Protein 8Z9B (pdb70)

Solvent-accessible surface area: 11828 Å² total; per-residue (Å²): 161,81,3,72,49,29,90,0,19,22,13,6,49,5,17,21,7,54,50,15,47,24,76,103,1,19,84,13,8,62,71,27,40,33,54,94,47,8,181,73,10,46,75,36,22,108,82,21,46,121,137,41,21,12,27,47,68,33,68,13,82,78,69,81,108,41,91,108,52,24,1,23,0,37,2,26,26,41,19,82,132,38,126,73,84,76,79,79,77,1,43,0,17,65,110,93,43,30,18,7,8,123,76,4,19,81,75,43,41,131,55,76,39,186,154,74,6,74,43,24,88,0,17,21,11,10,45,5,17,16,10,35,62,14,40,26,76,102,0,20,81,18,8,45,55,28,38,35,63,108,48,9,178,65,10,26,127,65,16,78,72,17,39,146,92,25,6,15,25,44,66,38,70,11,78,73,44,83,94,45,100,102,49,6,0,24,0,28,13,18,34,37,19,75,120,44,130,71,80,89,78,113,72,4,44,0,21,56,104,90,42,33,26,8,8,132,73,8,17,96,89,52,41,151,64,61,51,78

Structure (mmCIF, N/CA/C/O backbone):
data_8Z9B
#
_entry.id   8Z9B
#
_cell.length_a   100.670
_cell.length_b   100.670
_cell.length_c   98.530
_cell.angle_alpha   90.000
_cell.angle_beta   90.000
_cell.angle_gamma   90.000
#
_symmetry.space_group_name_H-M   'P 41 21 2'
#
loop_
_atom_site.group_PDB
_atom_site.id
_atom_site.type_symbol
_atom_site.label_atom_id
_atom_site.label_alt_id
_atom_site.label_comp_id
_atom_site.label_asym_id
_atom_site.label_entity_id
_atom_site.label_seq_id
_atom_site.pdbx_PDB_ins_code
_atom_site.Cartn_x
_atom_site.Cartn_y
_atom_site.Cartn_z
_atom_site.occupancy
_atom_site.B_iso_or_equiv
_atom_site.auth_seq_id
_atom_site.auth_comp_id
_atom_site.auth_asym_id
_atom_site.auth_atom_id
_atom_site.pdbx_PDB_model_num
ATOM 1 N N . ASP A 1 22 ? -26.651 42.051 -0.517 1.000 148.870 1 ASP B N 1
ATOM 2 C CA . ASP A 1 22 ? -25.399 41.350 -0.252 1.000 152.310 1 ASP B CA 1
ATOM 3 C C . ASP A 1 22 ? -24.669 41.014 -1.549 1.000 150.523 1 ASP B C 1
ATOM 4 O O . ASP A 1 22 ? -25.273 40.577 -2.530 1.000 149.915 1 ASP B O 1
ATOM 9 N N . VAL A 1 23 ? -23.355 41.208 -1.527 1.000 147.052 2 VAL B N 1
ATOM 10 C CA . VAL A 1 23 ? -22.506 41.126 -2.715 1.000 142.241 2 VAL B CA 1
ATOM 11 C C . VAL A 1 23 ? -21.262 40.342 -2.310 1.000 141.354 2 VAL B C 1
ATOM 12 O O . VAL A 1 23 ? -20.817 40.466 -1.160 1.000 152.047 2 VAL B O 1
ATOM 16 N N . PRO A 1 24 ? -20.685 39.502 -3.172 1.000 131.916 3 PRO B N 1
ATOM 17 C CA . PRO A 1 24 ? -19.458 38.805 -2.787 1.000 119.635 3 PRO B CA 1
ATOM 18 C C . PRO A 1 24 ? -18.274 39.749 -2.854 1.000 113.737 3 PRO B C 1
ATOM 19 O O . PRO A 1 24 ? -18.275 40.722 -3.613 1.000 110.755 3 PRO B O 1
ATOM 23 N N . THR A 1 25 ? -17.265 39.460 -2.031 1.000 113.832 4 THR B N 1
ATOM 24 C CA . THR A 1 25 ? -16.028 40.217 -2.101 1.000 116.119 4 THR B CA 1
ATOM 25 C C . THR A 1 25 ? -15.147 39.672 -3.216 1.000 113.298 4 THR B C 1
ATOM 26 O O . THR A 1 25 ? -15.256 38.511 -3.621 1.000 110.642 4 THR B O 1
ATOM 30 N N . ALA A 1 26 ? -14.277 40.549 -3.724 1.000 118.140 5 ALA B N 1
ATOM 31 C CA . ALA A 1 26 ? -13.283 40.154 -4.719 1.000 109.747 5 ALA B CA 1
ATOM 32 C C . ALA A 1 26 ? -12.588 38.856 -4.339 1.000 106.181 5 ALA B C 1
ATOM 33 O O . ALA A 1 26 ? -12.421 37.964 -5.176 1.000 108.218 5 ALA B O 1
ATOM 35 N N . ALA A 1 27 ? -12.160 38.738 -3.078 1.000 108.666 6 ALA B N 1
ATOM 36 C CA . ALA A 1 27 ? -11.425 37.547 -2.666 1.000 108.808 6 ALA B CA 1
ATOM 37 C C . ALA A 1 27 ? -12.282 36.303 -2.818 1.000 113.743 6 ALA B C 1
ATOM 38 O O . ALA A 1 27 ? -11.801 35.263 -3.287 1.000 122.117 6 ALA B O 1
ATOM 40 N N . GLN A 1 28 ? -13.558 36.396 -2.436 1.000 111.492 7 GLN B N 1
ATOM 41 C CA . GLN A 1 28 ? -14.459 35.259 -2.564 1.000 106.723 7 GLN B CA 1
ATOM 42 C C . GLN A 1 28 ? -14.525 34.766 -4.004 1.000 99.901 7 GLN B C 1
ATOM 43 O O . GLN A 1 28 ? -14.479 33.555 -4.257 1.000 98.299 7 GLN B O 1
ATOM 49 N N . LEU A 1 29 ? -14.617 35.691 -4.963 1.000 95.296 8 LEU B N 1
ATOM 50 C CA . LEU A 1 29 ? -14.798 35.295 -6.354 1.000 94.569 8 LEU B CA 1
ATOM 51 C C . LEU A 1 29 ? -13.527 34.694 -6.930 1.000 101.481 8 LEU B C 1
ATOM 52 O O . LEU A 1 29 ? -13.591 33.701 -7.660 1.000 109.729 8 LEU B O 1
ATOM 57 N N . THR A 1 30 ? -12.361 35.283 -6.627 1.000 99.036 9 THR B N 1
ATOM 58 C CA . THR A 1 30 ? -11.130 34.753 -7.203 1.000 98.754 9 THR B CA 1
ATOM 59 C C . THR A 1 30 ? -10.773 33.423 -6.557 1.000 83.839 9 THR B C 1
ATOM 60 O O . THR A 1 30 ? -10.225 32.531 -7.212 1.000 82.402 9 THR B O 1
ATOM 64 N N . SER A 1 31 ? -11.056 33.277 -5.262 1.000 82.228 10 SER B N 1
ATOM 65 C CA . SER A 1 31 ? -10.919 31.973 -4.620 1.000 85.452 10 SER B CA 1
ATOM 66 C C . SER A 1 31 ? -11.777 30.925 -5.320 1.000 89.782 10 SER B C 1
ATOM 67 O O . SER A 1 31 ? -11.393 29.751 -5.416 1.000 93.248 10 SER B O 1
ATOM 70 N N . LEU A 1 32 ? -12.951 31.334 -5.802 1.000 88.805 11 LEU B N 1
ATOM 71 C CA . LEU A 1 32 ? -13.834 30.420 -6.518 1.000 86.508 11 LEU B CA 1
ATOM 72 C C . LEU A 1 32 ? -13.271 30.086 -7.887 1.000 91.500 11 LEU B C 1
ATOM 73 O O . LEU A 1 32 ? -13.244 28.914 -8.297 1.000 94.090 11 LEU B O 1
ATOM 78 N N . LEU A 1 33 ? -12.812 31.116 -8.610 1.000 87.613 12 LEU B N 1
ATOM 79 C CA . LEU A 1 33 ? -12.301 30.894 -9.955 1.000 87.734 12 LEU B CA 1
ATOM 80 C C . LEU A 1 33 ? -11.036 30.051 -9.908 1.000 93.345 12 LEU B C 1
ATOM 81 O O . LEU A 1 33 ? -10.804 29.211 -10.787 1.000 98.607 12 LEU B O 1
ATOM 86 N N . ASN A 1 34 ? -10.221 30.249 -8.869 1.000 89.879 13 ASN B N 1
ATOM 87 C CA . ASN A 1 34 ? -9.078 29.385 -8.608 1.000 81.410 13 ASN B CA 1
ATOM 88 C C . ASN A 1 34 ? -9.491 27.926 -8.551 1.000 93.409 13 ASN B C 1
ATOM 89 O O . ASN A 1 34 ? -9.026 27.110 -9.352 1.000 94.451 13 ASN B O 1
ATOM 94 N N . SER A 1 35 ? -10.355 27.586 -7.576 1.000 93.648 14 SER B N 1
ATOM 95 C CA . SER A 1 35 ? -10.828 26.216 -7.425 1.000 94.951 14 SER B CA 1
ATOM 96 C C . SER A 1 35 ? -11.354 25.666 -8.739 1.000 97.749 14 SER B C 1
AT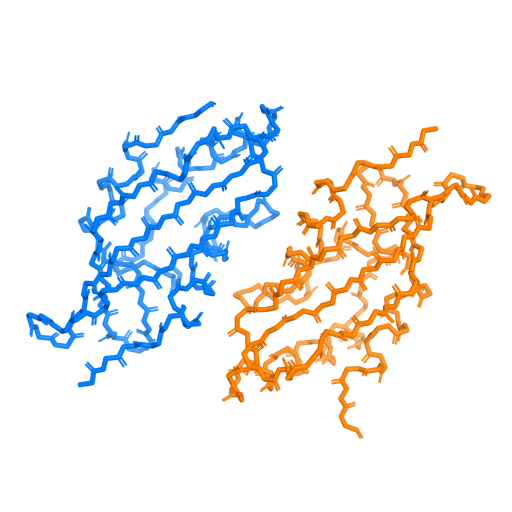OM 97 O O . SER A 1 35 ? -11.091 24.509 -9.088 1.000 103.376 14 SER B O 1
ATOM 100 N N . LEU A 1 36 ? -12.111 26.471 -9.482 1.000 92.848 15 LEU B N 1
ATOM 101 C CA . LEU A 1 36 ? -12.597 25.984 -10.768 1.000 87.692 15 LEU B CA 1
ATOM 102 C C . LEU A 1 36 ? -11.429 25.658 -11.681 1.000 88.861 15 LEU B C 1
ATOM 103 O O . LEU A 1 36 ? -11.419 24.623 -12.359 1.000 100.336 15 LEU B O 1
ATOM 108 N N . ALA A 1 37 ? -10.417 26.501 -11.660 1.000 88.495 16 ALA B N 1
ATOM 109 C CA . ALA A 1 37 ? -9.252 26.415 -12.517 1.000 81.441 16 ALA B CA 1
ATOM 110 C C . ALA A 1 37 ? -8.246 25.349 -12.062 1.000 84.813 16 ALA B C 1
ATOM 111 O O . ALA A 1 37 ? -7.134 25.301 -12.599 1.000 78.859 16 ALA B O 1
ATOM 113 N N . ASP A 1 38 ? -8.579 24.520 -11.081 1.000 84.802 17 ASP B N 1
ATOM 114 C CA . ASP A 1 38 ? -7.581 23.628 -10.510 1.000 89.187 17 ASP B CA 1
ATOM 115 C C . ASP A 1 38 ? -7.465 22.369 -11.367 1.000 102.454 17 ASP B C 1
ATOM 116 O O . ASP A 1 38 ? -8.423 21.587 -11.437 1.000 104.023 17 ASP B O 1
ATOM 121 N N . PRO A 1 39 ? -6.323 22.131 -12.017 1.000 99.925 18 PRO B N 1
ATOM 122 C CA . PRO A 1 39 ? -6.193 20.930 -12.858 1.000 97.151 18 PRO B CA 1
ATOM 123 C C . PRO A 1 39 ? -6.071 19.650 -12.057 1.000 98.149 18 PRO B C 1
ATOM 124 O O . PRO A 1 39 ? -6.423 18.586 -12.566 1.000 96.501 18 PRO B O 1
ATOM 128 N N . ASN A 1 40 ? -5.565 19.736 -10.820 1.000 100.133 19 ASN B N 1
ATOM 129 C CA . ASN A 1 40 ? -5.404 18.543 -9.986 1.000 95.954 19 ASN B CA 1
ATOM 130 C C . ASN A 1 40 ? -6.740 17.880 -9.690 1.000 95.177 19 ASN B C 1
ATOM 131 O O . ASN A 1 40 ? -6.783 16.695 -9.340 1.000 104.713 19 ASN B O 1
ATOM 136 N N . VAL A 1 41 ? -7.836 18.621 -9.817 1.000 96.530 20 VAL B N 1
ATOM 137 C CA . VAL A 1 41 ? -9.150 18.148 -9.420 1.000 91.903 20 VAL B CA 1
ATOM 138 C C . VAL A 1 41 ? -10.000 18.043 -10.671 1.000 96.206 20 VAL B C 1
ATOM 139 O O . VAL A 1 41 ? -9.985 18.939 -11.523 1.000 99.391 20 VAL B O 1
ATOM 143 N N . SER A 1 42 ? -10.702 16.926 -10.799 1.000 101.354 21 SER B N 1
ATOM 144 C CA . SER A 1 42 ? -11.596 16.713 -11.919 1.000 104.210 21 SER B CA 1
ATOM 145 C C . SER A 1 42 ? -12.871 17.510 -11.705 1.000 96.733 21 SER B C 1
ATOM 146 O O . SER A 1 42 ? -13.351 17.667 -10.575 1.000 105.176 21 SER B O 1
ATOM 149 N N . PHE A 1 43 ? -13.431 18.011 -12.803 1.000 89.766 22 PHE B N 1
ATOM 150 C CA . PHE A 1 43 ? -14.645 18.812 -12.676 1.000 96.633 22 PHE B CA 1
ATOM 151 C C . PHE A 1 43 ? -15.805 18.025 -12.082 1.000 108.653 22 PHE B C 1
ATOM 152 O O . PHE A 1 43 ? -16.760 18.636 -11.585 1.000 115.730 22 PHE B O 1
ATOM 160 N N . ALA A 1 44 ? -15.750 16.689 -12.116 1.000 106.384 23 ALA B N 1
ATOM 161 C CA . ALA A 1 44 ? -16.762 15.910 -11.413 1.000 105.965 23 ALA B CA 1
ATOM 162 C C . ALA A 1 44 ? -16.782 16.268 -9.933 1.000 116.214 23 ALA B C 1
ATOM 163 O O . ALA A 1 44 ? -17.801 16.091 -9.255 1.000 114.816 23 ALA B O 1
ATOM 165 N N . ASN A 1 45 ? -15.675 16.799 -9.423 1.000 117.893 24 ASN B N 1
ATOM 166 C CA . ASN A 1 45 ? -15.577 17.225 -8.038 1.000 121.338 24 ASN B CA 1
ATOM 167 C C . ASN A 1 45 ? -15.609 18.741 -7.881 1.000 117.890 24 ASN B C 1
ATOM 168 O O . ASN A 1 45 ? -15.323 19.251 -6.791 1.000 123.207 24 ASN B O 1
ATOM 173 N N . LYS A 1 46 ? -15.942 19.471 -8.942 1.000 105.631 25 LYS B N 1
ATOM 174 C CA . LYS A 1 46 ? -16.169 20.900 -8.855 1.000 100.062 25 LYS B CA 1
ATOM 175 C C . LYS A 1 46 ? -17.649 21.231 -8.927 1.000 106.402 25 LYS B C 1
ATOM 176 O O . LYS A 1 46 ? -18.010 22.395 -9.131 1.000 105.434 25 LYS B O 1
ATOM 182 N N . GLY A 1 47 ? -18.514 20.234 -8.778 1.000 108.189 26 GLY B N 1
ATOM 183 C CA . GLY A 1 47 ? -19.934 20.487 -8.920 1.000 91.029 26 GLY B CA 1
ATOM 184 C C . GLY A 1 47 ? -20.434 21.580 -7.996 1.000 96.493 26 GLY B C 1
ATOM 185 O O . GLY A 1 47 ? -21.166 22.478 -8.418 1.000 105.086 26 GLY B O 1
ATOM 186 N N . SER A 1 48 ? -20.040 21.523 -6.727 1.000 98.375 27 SER B N 1
ATOM 187 C CA . SER A 1 48 ? -20.347 22.550 -5.736 1.000 104.149 27 SER B CA 1
ATOM 188 C C . SER A 1 48 ? -20.040 23.993 -6.155 1.000 107.673 27 SER B C 1
ATOM 189 O O . SER A 1 48 ? -20.509 24.936 -5.504 1.000 108.842 27 SER B O 1
ATOM 192 N N . LEU A 1 49 ? -19.260 24.196 -7.221 1.000 105.642 28 LEU B N 1
ATOM 193 C CA . LEU A 1 49 ? -18.839 25.541 -7.607 1.000 105.065 28 LEU B CA 1
ATOM 194 C C . LEU A 1 49 ? -19.688 26.165 -8.710 1.000 109.721 28 LEU B C 1
ATOM 195 O O . LEU A 1 49 ? -19.492 27.344 -9.030 1.000 110.076 28 LEU B O 1
ATOM 200 N N . VAL A 1 50 ? -20.595 25.415 -9.322 1.000 111.995 29 VAL B N 1
ATOM 201 C CA . VAL A 1 50 ? -21.353 25.898 -10.469 1.000 109.642 29 VAL B CA 1
ATOM 202 C C . VAL A 1 50 ? -22.838 25.741 -10.176 1.000 112.513 29 VAL B C 1
ATOM 203 O O . VAL A 1 50 ? -23.252 24.796 -9.495 1.000 105.994 29 VAL B O 1
ATOM 207 N N . GLU A 1 51 ? -23.635 26.683 -10.676 1.000 116.782 30 GLU B N 1
ATOM 208 C CA . GLU A 1 51 ? -25.069 26.666 -10.426 1.000 109.466 30 GLU B CA 1
ATOM 209 C C . GLU A 1 51 ? -25.710 25.461 -11.105 1.000 110.318 30 GLU B C 1
ATOM 210 O O . GLU A 1 51 ? -25.635 25.302 -12.333 1.000 109.895 30 GLU B O 1
ATOM 216 N N . GLY A 1 52 ? -26.357 24.622 -10.300 1.000 104.949 31 GLY B N 1
ATOM 217 C CA . GLY A 1 52 ? -26.932 23.399 -10.810 1.000 109.287 31 GLY B CA 1
ATOM 218 C C . GLY A 1 52 ? -25.952 22.262 -11.001 1.000 120.267 31 GLY B C 1
ATOM 219 O O . GLY A 1 52 ? -26.330 21.241 -11.593 1.000 124.131 31 GLY B O 1
ATOM 220 N N . GLY A 1 53 ? -24.703 22.402 -10.514 1.000 115.609 32 GLY B N 1
ATOM 221 C CA . GLY A 1 53 ? -23.667 21.391 -10.681 1.000 100.117 32 GLY B CA 1
ATOM 222 C C . GLY A 1 53 ? -23.259 21.222 -12.143 1.000 110.068 32 GLY B C 1
ATOM 223 O O . GLY A 1 53 ? -23.536 22.063 -13.008 1.000 110.782 32 GLY B O 1
ATOM 224 N N . ILE A 1 54 ? -22.583 20.103 -12.410 1.000 114.474 33 ILE B N 1
ATOM 225 C CA . ILE A 1 54 ? -21.966 19.838 -13.710 1.000 113.019 33 ILE B CA 1
ATOM 226 C C . ILE A 1 54 ? -22.286 18.406 -14.110 1.000 120.909 33 ILE B C 1
ATOM 227 O O . ILE A 1 54 ? -21.856 17.457 -13.440 1.000 130.658 33 ILE B O 1
ATOM 232 N N . GLY A 1 55 ? -23.037 18.238 -15.185 1.000 120.564 34 GLY B N 1
ATOM 233 C CA . GLY A 1 55 ? -23.358 16.903 -15.641 1.000 120.851 34 GLY B CA 1
ATOM 234 C C . GLY A 1 55 ? -22.157 16.173 -16.202 1.000 120.314 34 GLY B C 1
ATOM 235 O O . GLY A 1 55 ? -21.120 16.762 -16.506 1.000 121.112 34 GLY B O 1
ATOM 236 N N . GLY A 1 56 ? -22.312 14.851 -16.330 1.000 123.565 35 GLY B N 1
ATOM 237 C CA . GLY A 1 56 ? -21.235 14.025 -16.858 1.000 123.023 35 GLY B CA 1
ATOM 238 C C . GLY A 1 56 ? -20.782 14.430 -18.252 1.000 126.547 35 GLY B C 1
ATOM 239 O O . GLY A 1 56 ? -19.613 14.248 -18.609 1.000 126.831 35 GLY B O 1
ATOM 240 N N . THR A 1 57 ? -21.693 14.966 -19.064 1.000 134.377 36 THR B N 1
ATOM 241 C CA . THR A 1 57 ? -21.294 15.555 -20.336 1.000 146.294 36 THR B CA 1
ATOM 242 C C . THR A 1 57 ? -20.411 16.758 -20.046 1.000 147.668 36 THR B C 1
ATOM 243 O O . THR A 1 57 ? -19.182 16.664 -20.115 1.000 143.330 36 THR B O 1
ATOM 247 N N . GLU A 1 58 ? -21.057 17.879 -19.703 1.000 149.352 37 GLU B N 1
ATOM 248 C CA . GLU A 1 58 ? -20.463 19.144 -19.279 1.000 134.192 37 GLU B CA 1
ATOM 249 C C . GLU A 1 58 ? -19.100 18.954 -18.610 1.000 128.502 37 GLU B C 1
ATOM 250 O O . GLU A 1 58 ? -18.105 19.551 -19.032 1.000 128.300 37 GLU B O 1
ATOM 256 N N . ALA A 1 59 ? -19.030 18.079 -17.604 1.000 124.454 38 ALA B N 1
ATOM 257 C CA . ALA A 1 59 ? -17.775 17.863 -16.885 1.000 108.342 38 ALA B CA 1
ATOM 258 C C . ALA A 1 59 ? -16.689 17.282 -17.785 1.000 110.087 38 ALA B C 1
ATOM 259 O O . ALA A 1 59 ? -15.514 17.648 -17.663 1.000 115.001 38 ALA B O 1
ATOM 261 N N . ARG A 1 60 ? -17.044 16.342 -18.662 1.000 113.914 39 ARG B N 1
ATOM 262 C CA . ARG A 1 60 ? -16.006 15.701 -19.463 1.000 114.572 39 ARG B CA 1
ATOM 263 C C . ARG A 1 60 ? -15.323 16.709 -20.378 1.000 107.252 39 ARG B C 1
ATOM 264 O O . ARG A 1 60 ? -14.108 16.616 -20.599 1.000 102.107 39 ARG B O 1
ATOM 272 N N . ILE A 1 61 ? -16.066 17.712 -20.869 1.000 98.804 40 ILE B N 1
ATOM 273 C CA . ILE A 1 61 ? -15.454 18.717 -21.739 1.000 100.136 40 ILE B CA 1
ATOM 274 C C . ILE A 1 61 ?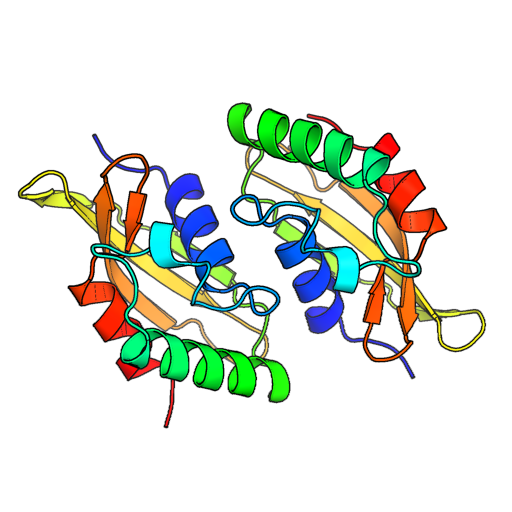 -14.516 19.629 -20.952 1.000 111.427 40 ILE B C 1
ATOM 275 O O . ILE A 1 61 ? -13.370 19.873 -21.353 1.000 104.431 40 ILE B O 1
ATOM 280 N N . ALA A 1 62 ? -15.002 20.180 -19.842 1.000 111.424 41 ALA B N 1
ATOM 281 C CA . ALA A 1 62 ? -14.164 21.035 -19.018 1.000 107.823 41 ALA B CA 1
ATOM 282 C C . ALA A 1 62 ? -12.909 20.306 -18.547 1.000 110.079 41 ALA B C 1
ATOM 283 O O . ALA A 1 62 ? -11.844 20.925 -18.385 1.000 97.501 41 ALA B O 1
ATOM 285 N N . ASP A 1 63 ? -13.008 18.997 -18.324 1.000 110.834 42 ASP B N 1
ATOM 286 C CA . ASP A 1 63 ? -11.818 18.237 -17.968 1.000 107.508 42 ASP B CA 1
ATOM 287 C C . ASP A 1 63 ? -10.829 18.210 -19.131 1.000 100.578 42 ASP B C 1
ATOM 288 O O . ASP A 1 63 ? -9.629 18.409 -18.938 1.000 98.801 42 ASP B O 1
ATOM 293 N N . HIS A 1 64 ? -11.314 17.996 -20.355 1.000 105.423 43 HIS B N 1
ATOM 294 C CA . HIS A 1 64 ? -10.393 17.909 -21.484 1.000 104.523 43 HIS B CA 1
ATOM 295 C C . HIS A 1 64 ? -9.761 19.262 -21.788 1.000 101.212 43 HIS B C 1
ATOM 296 O O . HIS A 1 64 ? -8.548 19.347 -22.007 1.000 102.273 43 HIS B O 1
ATOM 303 N N . LYS A 1 65 ? -10.556 20.336 -21.781 1.000 93.669 44 LYS B N 1
ATOM 304 C CA . LYS A 1 65 ? -10.006 21.649 -22.105 1.000 89.113 44 LYS B CA 1
ATOM 305 C C . LYS A 1 65 ? -8.987 22.100 -21.054 1.000 95.430 44 LYS B C 1
ATOM 306 O O . LYS A 1 65 ? -7.910 22.593 -21.398 1.000 95.930 44 LYS B O 1
ATOM 312 N N . LEU A 1 66 ? -9.300 21.929 -19.765 1.000 98.088 45 LEU B N 1
ATOM 313 C CA . LEU A 1 66 ? -8.299 22.169 -18.726 1.000 91.471 45 LEU B CA 1
ATOM 314 C C . LEU A 1 66 ? -7.079 21.291 -18.951 1.000 109.003 45 LEU B C 1
ATOM 315 O O . LEU A 1 66 ? -5.938 21.776 -18.955 1.000 111.987 45 LEU B O 1
ATOM 320 N N . LYS A 1 67 ? -7.315 19.985 -19.144 1.000 110.579 46 LYS B N 1
ATOM 321 C CA . LYS A 1 67 ? -6.240 19.045 -19.450 1.000 107.845 46 LYS B CA 1
ATOM 322 C C . LYS A 1 67 ? -5.357 19.585 -20.569 1.000 101.204 46 LYS B C 1
ATOM 323 O O . LYS A 1 67 ? -4.147 19.728 -20.393 1.000 95.714 46 LYS B O 1
ATOM 329 N N . LYS A 1 68 ? -5.958 19.952 -21.709 1.000 101.073 47 LYS B N 1
ATOM 330 C CA . LYS A 1 68 ? -5.163 20.470 -22.820 1.000 106.097 47 LYS B CA 1
ATOM 331 C C . LYS A 1 68 ? -4.404 21.725 -22.412 1.000 110.521 47 LYS B C 1
ATOM 332 O O . LYS A 1 68 ? -3.235 21.901 -22.775 1.000 106.929 47 LYS B O 1
ATOM 338 N N . ALA A 1 69 ? -5.038 22.597 -21.630 1.000 109.242 48 ALA B N 1
ATOM 339 C CA . ALA A 1 69 ? -4.375 23.840 -21.263 1.000 104.347 48 ALA B CA 1
ATOM 340 C C . ALA A 1 69 ? -3.167 23.565 -20.374 1.000 97.238 48 ALA B C 1
ATOM 341 O O . ALA A 1 69 ? -2.128 24.219 -20.510 1.000 94.711 48 ALA B O 1
ATOM 343 N N . ALA A 1 70 ? -3.276 22.595 -19.468 1.000 93.427 49 ALA B N 1
ATOM 344 C CA . ALA A 1 70 ? -2.098 22.171 -18.712 1.000 98.830 49 ALA B CA 1
ATOM 345 C C . ALA A 1 70 ? -0.994 21.688 -19.642 1.000 104.515 49 ALA B C 1
ATOM 346 O O . ALA A 1 70 ? 0.159 22.127 -19.536 1.000 109.900 49 ALA B O 1
ATOM 348 N N . GLU A 1 71 ? -1.335 20.789 -20.571 1.000 108.479 50 GLU B N 1
ATOM 349 C CA . GLU A 1 71 ? -0.315 20.201 -21.437 1.000 118.635 50 GLU B CA 1
ATOM 350 C C . GLU A 1 71 ? 0.404 21.258 -22.266 1.000 113.006 50 GLU B C 1
ATOM 351 O O . GLU A 1 71 ? 1.587 21.089 -22.583 1.000 106.550 50 GLU B O 1
ATOM 357 N N . HIS A 1 72 ? -0.285 22.350 -22.614 1.000 118.256 51 HIS B N 1
ATOM 358 C CA . HIS A 1 72 ? 0.273 23.452 -23.396 1.000 116.659 51 HIS B CA 1
ATOM 359 C C . HIS A 1 72 ? 0.947 24.517 -22.540 1.000 111.813 51 HIS B C 1
ATOM 360 O O . HIS A 1 72 ? 1.281 25.588 -23.061 1.000 115.674 51 HIS B O 1
ATOM 367 N N . GLY A 1 73 ? 1.108 24.282 -21.241 1.000 105.023 52 GLY B N 1
ATOM 368 C CA . GLY A 1 73 ? 1.698 25.285 -20.378 1.000 102.370 52 GLY B CA 1
ATOM 369 C C . GLY A 1 73 ? 0.895 26.554 -20.184 1.000 102.947 52 GLY B C 1
ATOM 370 O O . GLY A 1 73 ? 1.471 27.581 -19.814 1.000 111.384 52 GLY B O 1
ATOM 371 N N . ASP A 1 74 ? -0.426 26.516 -20.402 1.000 97.912 53 ASP B N 1
ATOM 372 C CA . ASP A 1 74 ? -1.285 27.681 -20.184 1.000 87.608 53 ASP B CA 1
ATOM 373 C C . ASP A 1 74 ? -1.482 28.015 -18.704 1.000 78.820 53 ASP B C 1
ATOM 374 O O . ASP A 1 74 ? -1.986 29.106 -18.388 1.000 89.245 53 ASP B O 1
ATOM 379 N N . LEU A 1 75 ? -1.096 27.128 -17.796 1.000 78.054 54 LEU B N 1
ATOM 380 C CA . LEU A 1 75 ? -1.466 27.285 -16.397 1.000 89.253 54 LEU B CA 1
ATOM 381 C C . LEU A 1 75 ? -0.263 27.608 -15.515 1.000 88.876 54 LEU B C 1
ATOM 382 O O . LEU A 1 75 ? 0.888 27.388 -15.906 1.000 79.041 54 LEU B O 1
ATOM 387 N N . PRO A 1 76 ? -0.491 28.179 -14.319 1.000 82.597 55 PRO B N 1
ATOM 388 C CA . PRO A 1 76 ? -1.787 28.533 -13.726 1.000 82.220 55 PRO B CA 1
ATOM 389 C C . PRO A 1 76 ? -2.321 29.858 -14.241 1.000 88.155 55 PRO B C 1
ATOM 390 O O . PRO A 1 76 ? -1.581 30.837 -14.385 1.000 94.264 55 PRO B O 1
ATOM 394 N N . LEU A 1 77 ? -3.618 29.857 -14.507 1.000 84.676 56 LEU B N 1
ATOM 395 C CA . LEU A 1 77 ? -4.340 31.079 -14.757 1.000 84.584 56 LEU B CA 1
ATOM 396 C C . LEU A 1 77 ? -4.355 31.929 -13.496 1.000 85.716 56 LEU B C 1
ATOM 397 O O . LEU A 1 77 ? -4.274 31.404 -12.383 1.000 81.570 56 LEU B O 1
ATOM 402 N N . SER A 1 78 ? -4.468 33.256 -13.682 1.000 76.204 57 SER B N 1
ATOM 403 C CA . SER A 1 78 ? -4.639 34.236 -12.611 1.000 85.489 57 SER B CA 1
ATOM 404 C C . SER A 1 78 ? -5.849 35.134 -12.899 1.000 88.003 57 SER B C 1
ATOM 405 O O . SER A 1 78 ? -6.043 35.588 -14.033 1.000 81.905 57 SER B O 1
ATOM 408 N N . PHE A 1 79 ? -6.633 35.442 -11.865 1.000 78.201 58 PHE B N 1
ATOM 409 C CA . PHE A 1 79 ? -7.898 36.170 -12.015 1.000 78.436 58 PHE B CA 1
ATOM 410 C C . PHE A 1 79 ? -7.878 37.446 -11.181 1.000 77.838 58 PHE B C 1
ATOM 411 O O . PHE A 1 79 ? -7.691 37.397 -9.961 1.000 87.413 58 PHE B O 1
ATOM 419 N N . SER A 1 80 ? -8.095 38.581 -11.821 1.000 83.260 59 SER B N 1
ATOM 420 C CA . SER A 1 80 ? -8.407 39.813 -11.113 1.000 88.442 59 SER B CA 1
ATOM 421 C C . SER A 1 80 ? -9.864 40.126 -11.384 1.000 87.718 59 SER B C 1
ATOM 422 O O . SER A 1 80 ? -10.269 40.152 -12.554 1.000 89.913 59 SER B O 1
ATOM 425 N N . VAL A 1 81 ? -10.654 40.353 -10.328 1.000 85.744 60 VAL B N 1
ATOM 426 C CA . VAL A 1 81 ? -12.088 40.608 -10.474 1.000 99.907 60 VAL B CA 1
ATOM 427 C C . VAL A 1 81 ? -12.372 42.057 -10.089 1.000 105.221 60 VAL B C 1
ATOM 428 O O . VAL A 1 81 ? -11.908 42.543 -9.048 1.000 110.813 60 VAL B O 1
ATOM 432 N N . THR A 1 82 ? -13.105 42.759 -10.945 1.000 102.096 61 THR B N 1
ATOM 433 C CA . THR A 1 82 ? -13.512 44.125 -10.661 1.000 97.883 61 THR B CA 1
ATOM 434 C C . THR A 1 82 ? -14.982 44.291 -11.037 1.000 102.365 61 THR B C 1
ATOM 435 O O . THR A 1 82 ? -15.632 43.360 -11.523 1.000 104.744 61 THR B O 1
ATOM 439 N N . ASN A 1 83 ? -15.515 45.490 -10.768 1.000 106.881 62 ASN B N 1
ATOM 440 C CA . ASN A 1 83 ? -16.870 45.883 -11.187 1.000 100.054 62 ASN B CA 1
ATOM 441 C C . ASN A 1 83 ? -17.921 44.896 -10.688 1.000 104.426 62 ASN B C 1
ATOM 442 O O . ASN A 1 83 ? -18.853 44.532 -11.414 1.000 103.547 62 ASN B O 1
ATOM 447 N N . ILE A 1 84 ? -17.749 44.437 -9.441 1.000 110.592 63 ILE B N 1
ATOM 448 C CA . ILE A 1 84 ? -18.800 43.696 -8.750 1.000 114.685 63 ILE B CA 1
ATOM 449 C C . ILE A 1 84 ? -20.082 44.521 -8.762 1.000 114.377 63 ILE B C 1
ATOM 450 O O . ILE A 1 84 ? -20.055 45.726 -8.490 1.000 111.961 63 ILE B O 1
ATOM 455 N N . GLN A 1 85 ? -21.206 43.889 -9.117 1.000 118.064 64 GLN B N 1
ATOM 456 C CA . GLN A 1 85 ? -22.496 44.564 -9.229 1.000 113.585 64 GLN B CA 1
ATOM 457 C C . GLN A 1 85 ? -23.609 43.601 -8.859 1.000 115.951 64 GLN B C 1
ATOM 458 O O . GLN A 1 85 ? -23.476 42.391 -9.092 1.000 119.483 64 GLN B O 1
ATOM 464 N N . PRO A 1 86 ? -24.720 44.091 -8.322 1.000 122.086 65 PRO B N 1
ATOM 465 C CA . PRO A 1 86 ? -25.858 43.210 -8.045 1.000 119.941 65 PRO B CA 1
ATOM 466 C C . PRO A 1 86 ? -26.514 42.708 -9.323 1.000 124.365 65 PRO B C 1
ATOM 467 O O . PRO A 1 86 ? -26.277 43.200 -10.431 1.000 127.110 65 PRO B O 1
ATOM 471 N N . ALA A 1 87 ? -27.356 41.696 -9.135 1.000 125.265 66 ALA B N 1
ATOM 472 C CA . ALA A 1 87 ? -28.281 41.223 -10.152 1.000 133.558 66 ALA B CA 1
ATOM 473 C C . ALA A 1 87 ? -29.525 40.715 -9.440 1.000 145.181 66 ALA B C 1
ATOM 474 O O . ALA A 1 87 ? -29.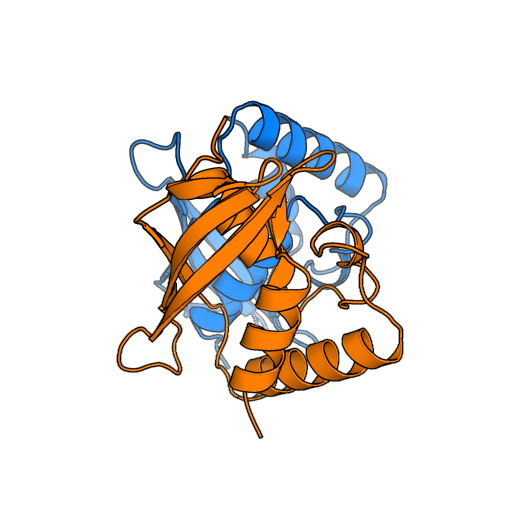526 40.498 -8.224 1.000 147.160 66 ALA B O 1
ATOM 476 N N . ALA A 1 88 ? -30.599 40.533 -10.202 1.000 152.395 67 ALA B N 1
ATOM 477 C CA . ALA A 1 88 ? -31.846 40.091 -9.601 1.000 159.195 67 ALA B CA 1
ATOM 478 C C . ALA A 1 88 ? -31.695 38.677 -9.043 1.000 157.864 67 ALA B C 1
ATOM 479 O O . ALA A 1 88 ? -30.753 37.947 -9.361 1.000 157.256 67 ALA B O 1
ATOM 481 N N . ALA A 1 89 ? -32.647 38.303 -8.188 1.000 161.809 68 ALA B N 1
ATOM 482 C CA . ALA A 1 89 ? -32.672 36.983 -7.559 1.000 153.895 68 ALA B CA 1
ATOM 483 C C . ALA A 1 89 ? -31.337 36.669 -6.887 1.000 147.823 68 ALA B C 1
ATOM 484 O O . ALA A 1 89 ? -30.794 35.567 -7.012 1.000 147.139 68 ALA B O 1
ATOM 486 N N . GLY A 1 90 ? -30.801 37.651 -6.168 1.000 141.746 69 GLY B N 1
ATOM 487 C CA . GLY A 1 90 ? -29.599 37.420 -5.382 1.000 133.087 69 GLY B CA 1
ATOM 488 C C . GLY A 1 90 ? -28.395 37.019 -6.207 1.000 125.049 69 GLY B C 1
ATOM 489 O O . GLY A 1 90 ? -27.588 36.191 -5.767 1.000 119.196 69 GLY B O 1
ATOM 490 N N . SER A 1 91 ? -28.264 37.569 -7.402 1.000 119.338 70 SER B N 1
ATOM 491 C CA . SER A 1 91 ? -27.113 37.289 -8.238 1.000 122.628 70 SER B CA 1
ATOM 492 C C . SER A 1 91 ? -26.190 38.500 -8.265 1.000 124.162 70 SER B C 1
ATOM 493 O O . SER A 1 91 ? -26.565 39.621 -7.916 1.000 132.266 70 SER B O 1
ATOM 496 N N . ALA A 1 92 ? -24.964 38.265 -8.686 1.000 116.830 71 ALA B N 1
ATOM 497 C CA . ALA A 1 92 ? -23.980 39.327 -8.766 1.000 112.711 71 ALA B CA 1
ATOM 498 C C . ALA A 1 92 ? -23.248 39.242 -10.094 1.000 112.182 71 ALA B C 1
ATOM 499 O O . ALA A 1 92 ? -23.112 38.162 -10.674 1.000 117.922 71 ALA B O 1
ATOM 501 N N . THR A 1 93 ? -22.793 40.400 -10.568 1.000 104.207 72 THR B N 1
ATOM 502 C CA . THR A 1 93 ? -22.008 40.550 -11.781 1.000 96.917 72 THR B CA 1
ATOM 503 C C . THR A 1 93 ? -20.558 40.868 -11.412 1.000 99.230 72 THR B C 1
ATOM 504 O O . THR A 1 93 ? -20.283 41.444 -10.354 1.000 94.946 72 THR B O 1
ATOM 508 N N . ALA A 1 94 ? -19.625 40.498 -12.292 1.000 96.567 73 ALA B N 1
ATOM 509 C CA . ALA A 1 94 ? -18.233 40.918 -12.104 1.000 91.382 73 ALA B CA 1
ATOM 510 C C . ALA A 1 94 ? -17.463 40.820 -13.411 1.000 92.169 73 ALA B C 1
ATOM 511 O O . ALA A 1 94 ? -17.785 40.008 -14.285 1.000 90.385 73 ALA B O 1
ATOM 513 N N . ASP A 1 95 ? -16.442 41.669 -13.530 1.000 96.101 74 ASP B N 1
ATOM 514 C CA . ASP A 1 95 ? -15.461 41.589 -14.607 1.000 96.267 74 ASP B CA 1
ATOM 515 C C . ASP A 1 95 ? -14.262 40.795 -14.098 1.000 95.254 74 ASP B C 1
ATOM 516 O O . ASP A 1 95 ? -13.544 41.253 -13.199 1.000 96.851 74 ASP B O 1
ATOM 521 N N . VAL A 1 96 ? -14.019 39.621 -14.668 1.000 90.453 75 VAL B N 1
ATOM 522 C CA . VAL A 1 96 ? -12.851 38.833 -14.295 1.000 92.353 75 VAL B CA 1
ATOM 523 C C . VAL A 1 96 ? -11.855 38.921 -15.443 1.000 80.402 75 VAL B C 1
ATOM 524 O O . VAL A 1 96 ? -12.219 38.758 -16.616 1.000 84.789 75 VAL B O 1
ATOM 528 N N . SER A 1 97 ? -10.623 39.277 -15.124 1.000 84.800 76 SER B N 1
ATOM 529 C CA . SER A 1 97 ? -9.553 39.328 -16.104 1.000 84.468 76 SER B CA 1
ATOM 530 C C . SER A 1 97 ? -8.662 38.142 -15.846 1.000 85.918 76 SER B C 1
ATOM 531 O O . SER A 1 97 ? -8.251 37.928 -14.698 1.000 83.589 76 SER B O 1
ATOM 534 N N . VAL A 1 98 ? -8.372 37.369 -16.891 1.000 84.434 77 VAL B N 1
ATOM 535 C CA . VAL A 1 98 ? -7.606 36.153 -16.718 1.000 86.539 77 VAL B CA 1
ATOM 536 C C . VAL A 1 98 ? -6.268 36.333 -17.414 1.000 89.205 77 VAL B C 1
ATOM 537 O O . VAL A 1 98 ? -6.198 36.860 -18.535 1.000 85.579 77 VAL B O 1
ATOM 541 N N . SER A 1 99 ? -5.208 35.926 -16.724 1.000 96.772 78 SER B N 1
ATOM 542 C CA . SER A 1 99 ? -3.835 35.989 -17.179 1.000 87.118 78 SER B CA 1
ATOM 543 C C . SER A 1 99 ? -3.199 34.614 -17.044 1.000 81.757 78 SER B C 1
ATOM 544 O O . SER A 1 99 ? -3.761 33.691 -16.438 1.000 78.941 78 SER B O 1
ATOM 547 N N . GLY A 1 100 ? -1.999 34.496 -17.588 1.000 71.001 79 GLY B N 1
ATOM 548 C CA . GLY A 1 100 ? -1.313 33.236 -17.630 1.000 70.514 79 GLY B CA 1
ATOM 549 C C . GLY A 1 100 ? -0.093 33.332 -18.518 1.000 77.933 79 GLY B C 1
ATOM 550 O O . GLY A 1 100 ? 0.102 34.291 -19.274 1.000 68.969 79 GLY B O 1
ATOM 551 N N . PRO A 1 101 ? 0.750 32.312 -18.452 1.000 83.126 80 PRO B N 1
ATOM 552 C CA . PRO A 1 101 ? 1.990 32.342 -19.236 1.000 78.891 80 PRO B CA 1
ATOM 553 C C . PRO A 1 101 ? 1.755 32.264 -20.736 1.000 93.445 80 PRO B C 1
ATOM 554 O O . PRO A 1 101 ? 2.669 32.601 -21.497 1.000 100.525 80 PRO B O 1
ATOM 558 N N . LYS A 1 102 ? 0.570 31.819 -21.182 1.000 103.107 81 LYS B N 1
ATOM 559 C CA . LYS A 1 102 ? 0.221 31.715 -22.598 1.000 109.226 81 LYS B CA 1
ATOM 560 C C . LYS A 1 102 ? -0.366 33.005 -23.139 1.000 106.858 81 LYS B C 1
ATOM 561 O O . LYS A 1 102 ? -0.296 33.246 -24.346 1.000 126.415 81 LYS B O 1
ATOM 567 N N . LEU A 1 103 ? -0.892 33.854 -22.265 1.000 101.931 82 LEU B N 1
ATOM 568 C CA . LEU A 1 103 ? -1.713 35.004 -22.640 1.000 100.952 82 LEU B CA 1
ATOM 569 C C . LEU A 1 103 ? -0.851 36.256 -22.608 1.000 98.178 82 LEU B C 1
ATOM 570 O O . LEU A 1 103 ? -0.497 36.735 -21.524 1.000 97.377 82 LEU B O 1
ATOM 575 N N . SER A 1 104 ? -0.533 36.792 -23.793 1.000 99.575 83 SER B N 1
ATOM 576 C CA . SER A 1 104 ? 0.286 38.003 -23.868 1.000 106.239 83 SER B CA 1
ATOM 577 C C . SER A 1 104 ? -0.367 39.160 -23.120 1.000 109.813 83 SER B C 1
ATOM 578 O O . SER A 1 104 ? 0.302 39.878 -22.367 1.000 116.098 83 SER B O 1
ATOM 581 N N . SER A 1 105 ? -1.673 39.355 -23.316 1.000 110.763 84 SER B N 1
ATOM 582 C CA . SER A 1 105 ? -2.465 40.369 -22.631 1.000 109.934 84 SER B CA 1
ATOM 583 C C . SER A 1 105 ? -3.697 39.720 -22.016 1.000 96.256 84 SER B C 1
ATOM 584 O O . SER A 1 105 ? -4.194 38.720 -22.547 1.000 103.639 84 SER B O 1
ATOM 587 N N . PRO A 1 106 ? -4.206 40.255 -20.898 1.000 94.559 85 PRO B N 1
ATOM 588 C CA . PRO A 1 106 ? -5.316 39.590 -20.202 1.000 98.564 85 PRO B CA 1
ATOM 589 C C . PRO A 1 106 ? -6.603 39.665 -21.004 1.000 91.748 85 PRO B C 1
ATOM 590 O O . PRO A 1 106 ? -6.795 40.551 -21.839 1.000 100.473 85 PRO B O 1
ATOM 594 N N . VAL A 1 107 ? -7.498 38.728 -20.714 1.000 82.907 86 VAL B N 1
ATOM 595 C CA . VAL A 1 107 ? -8.801 38.626 -21.360 1.000 88.237 86 VAL B CA 1
ATOM 596 C C . VAL A 1 107 ? -9.849 38.890 -20.294 1.000 88.090 86 VAL B C 1
ATOM 597 O O . VAL A 1 107 ? -9.864 38.227 -19.245 1.000 82.360 86 VAL B O 1
ATOM 601 N N . THR A 1 108 ? -10.717 39.864 -20.544 1.000 90.769 87 THR B N 1
ATOM 602 C CA . THR A 1 108 ? -11.742 40.240 -19.579 1.000 94.388 87 THR B CA 1
ATOM 603 C C . THR A 1 108 ? -13.111 39.787 -20.063 1.000 88.584 87 THR B C 1
ATOM 604 O O . THR A 1 108 ? -13.505 40.078 -21.203 1.000 87.911 87 THR B O 1
ATOM 608 N N . ARG A 1 109 ? -13.817 39.056 -19.199 1.000 87.418 88 ARG B N 1
ATOM 609 C CA . ARG A 1 109 ? -15.220 38.722 -19.384 1.000 79.810 88 ARG B CA 1
ATOM 610 C C . ARG A 1 109 ? -16.040 39.320 -18.247 1.000 82.468 88 ARG B C 1
ATOM 611 O O . ARG A 1 109 ? -15.528 39.571 -17.149 1.000 88.097 88 ARG B O 1
ATOM 619 N N . ASN A 1 110 ? -17.321 39.526 -18.511 1.000 86.976 89 ASN B N 1
ATOM 620 C CA . ASN A 1 110 ? -18.284 39.852 -17.475 1.000 86.631 89 ASN B CA 1
ATOM 621 C C . ASN A 1 110 ? -19.165 38.621 -17.277 1.000 94.872 89 ASN B C 1
ATOM 622 O O . ASN A 1 110 ? -19.850 38.182 -18.205 1.000 94.564 89 ASN B O 1
ATOM 627 N N . VAL A 1 111 ? -19.106 38.038 -16.090 1.000 99.873 90 VAL B N 1
ATOM 628 C CA . VAL A 1 111 ? -19.825 36.814 -15.785 1.000 97.077 90 VAL B CA 1
ATOM 629 C C . VAL A 1 111 ? -20.625 37.104 -14.536 1.000 100.786 90 VAL B C 1
ATOM 630 O O . VAL A 1 111 ? -20.251 37.966 -13.726 1.000 105.700 90 VAL B O 1
ATOM 634 N N . THR A 1 112 ? -21.737 36.396 -14.383 1.000 95.885 91 THR B N 1
ATOM 635 C CA . THR A 1 112 ? -22.569 36.549 -13.208 1.000 104.213 91 THR B CA 1
ATOM 636 C C . THR A 1 112 ? -22.473 35.323 -12.321 1.000 99.396 91 THR B C 1
ATOM 637 O O . THR A 1 112 ? -22.395 34.190 -12.808 1.000 88.792 91 THR B O 1
ATOM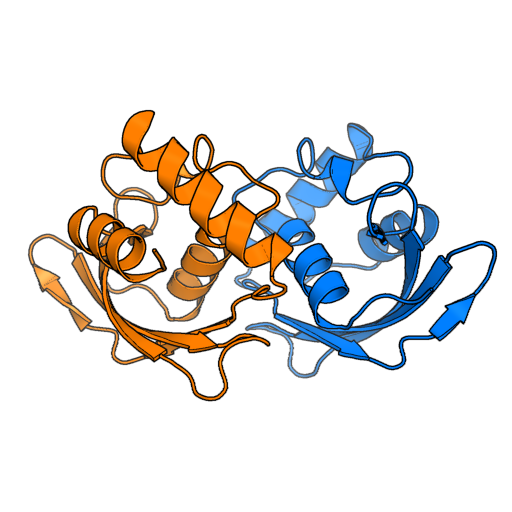 641 N N . PHE A 1 113 ? -22.481 35.566 -11.015 1.000 96.698 92 PHE B N 1
ATOM 642 C CA . PHE A 1 113 ? -22.335 34.543 -10.001 1.000 100.820 92 PHE B CA 1
ATOM 643 C C . PHE A 1 113 ? -23.641 34.423 -9.228 1.000 110.140 92 PHE B C 1
ATOM 644 O O . PHE A 1 113 ? -24.439 35.365 -9.149 1.000 113.045 92 PHE B O 1
ATOM 652 N N . VAL A 1 114 ? -23.855 33.259 -8.647 1.000 111.613 93 VAL B N 1
ATOM 653 C CA . VAL A 1 114 ? -25.042 33.040 -7.843 1.000 119.796 93 VAL B CA 1
ATOM 654 C C . VAL A 1 114 ? -24.596 32.528 -6.484 1.000 130.729 93 VAL B C 1
ATOM 655 O O . VAL A 1 114 ? -23.523 31.931 -6.345 1.000 131.605 93 VAL B O 1
ATOM 659 N N . ASN A 1 115 ? -25.425 32.789 -5.474 1.000 137.830 94 ASN B N 1
ATOM 660 C CA . ASN A 1 115 ? -25.093 32.549 -4.069 1.000 135.808 94 ASN B CA 1
ATOM 661 C C . ASN A 1 115 ? -26.128 31.614 -3.451 1.000 142.693 94 ASN B C 1
ATOM 662 O O . ASN A 1 115 ? -27.206 32.061 -3.053 1.000 146.960 94 ASN B O 1
ATOM 667 N N . GLN A 1 116 ? -25.806 30.324 -3.362 1.000 150.750 95 GLN B N 1
ATOM 668 C CA . GLN A 1 116 ? -26.588 29.368 -2.572 1.000 159.690 95 GLN B CA 1
ATOM 669 C C . GLN A 1 116 ? -25.601 28.536 -1.752 1.000 162.562 95 GLN B C 1
ATOM 670 O O . GLN A 1 116 ? -24.956 27.622 -2.277 1.000 166.673 95 GLN B O 1
ATOM 676 N N . GLY A 1 117 ? -25.473 28.864 -0.466 1.000 160.877 96 GLY B N 1
ATOM 677 C CA . GLY A 1 117 ? -24.486 28.228 0.387 1.000 162.827 96 GLY B CA 1
ATOM 678 C C . GLY A 1 117 ? -23.071 28.462 -0.103 1.000 160.898 96 GLY B C 1
ATOM 679 O O . GLY A 1 117 ? -22.330 27.514 -0.381 1.000 166.138 96 GLY B O 1
ATOM 680 N N . GLY A 1 118 ? -22.683 29.725 -0.193 1.000 151.234 97 GLY B N 1
ATOM 681 C CA . GLY A 1 118 ? -21.487 30.106 -0.906 1.000 137.730 97 GLY B CA 1
ATOM 682 C C . GLY A 1 118 ? -21.809 30.544 -2.326 1.000 131.347 97 GLY B C 1
ATOM 683 O O . GLY A 1 118 ? -22.888 30.285 -2.863 1.000 123.204 97 GLY B O 1
ATOM 684 N N . TRP A 1 119 ? -20.850 31.223 -2.945 1.000 130.679 98 TRP B N 1
ATOM 685 C CA . TRP A 1 119 ? -21.048 31.776 -4.276 1.000 122.712 98 TRP B CA 1
ATOM 686 C C . TRP A 1 119 ? -20.586 30.794 -5.343 1.000 121.844 98 TRP B C 1
ATOM 687 O O . TRP A 1 119 ? -19.636 30.033 -5.149 1.000 132.924 98 TRP B O 1
ATOM 698 N N . MET A 1 120 ? -21.283 30.805 -6.473 1.000 118.427 99 MET B N 1
ATOM 699 C CA . MET A 1 120 ? -20.974 29.911 -7.573 1.000 117.546 99 MET B CA 1
ATOM 700 C C . MET A 1 120 ? -21.129 30.647 -8.888 1.000 105.139 99 MET B C 1
ATOM 701 O O . MET A 1 120 ? -21.916 31.588 -9.016 1.000 106.452 99 MET B O 1
ATOM 706 N N . LEU A 1 121 ? -20.371 30.183 -9.868 1.000 97.291 100 LEU B N 1
ATOM 707 C CA . LEU A 1 121 ? -20.601 30.585 -11.242 1.000 99.857 100 LEU B CA 1
ATOM 708 C C . LEU A 1 121 ? -22.030 30.241 -11.661 1.000 112.037 100 LEU B C 1
ATOM 709 O O . LEU A 1 121 ? -22.485 29.108 -11.478 1.000 113.116 100 LEU B O 1
ATOM 714 N N . SER A 1 122 ? -22.763 31.237 -12.167 1.000 112.529 101 SER B N 1
ATOM 715 C CA . SER A 1 122 ? -24.049 30.942 -12.784 1.000 111.200 101 SER B CA 1
ATOM 716 C C . SER A 1 122 ? -23.874 29.845 -13.833 1.000 114.645 101 SER B C 1
ATOM 717 O O . SER A 1 122 ? -22.800 29.679 -14.428 1.000 106.079 101 SER B O 1
ATOM 720 N N . ARG A 1 123 ? -24.942 29.073 -14.043 1.000 115.464 102 ARG B N 1
ATOM 721 C CA . ARG A 1 123 ? -24.904 28.062 -15.091 1.000 111.666 102 ARG B CA 1
ATOM 722 C C . ARG A 1 123 ? -24.723 28.711 -16.458 1.000 114.630 102 ARG B C 1
ATOM 723 O O . ARG A 1 123 ? -23.989 28.194 -17.313 1.000 109.737 102 ARG B O 1
ATOM 731 N N . ALA A 1 124 ? -25.368 29.861 -16.674 1.000 112.374 103 ALA B N 1
ATOM 732 C CA . ALA A 1 124 ? -25.188 30.580 -17.927 1.000 101.457 103 ALA B CA 1
ATOM 733 C C . ALA A 1 124 ? -23.721 30.935 -18.122 1.000 105.473 103 ALA B C 1
ATOM 734 O O . ALA A 1 124 ? -23.104 30.549 -19.122 1.000 109.816 103 ALA B O 1
ATOM 736 N N . SER A 1 125 ? -23.138 31.649 -17.151 1.000 103.512 104 SER B N 1
ATOM 737 C CA . SER A 1 125 ? -21.768 32.125 -17.318 1.000 102.318 104 SER B CA 1
ATOM 738 C C . SER A 1 125 ? -20.793 30.961 -17.411 1.000 104.831 104 SER B C 1
ATOM 739 O O . SER A 1 125 ? -19.773 31.064 -18.099 1.000 102.670 104 SER B O 1
ATOM 742 N N . ALA A 1 126 ? -21.110 29.830 -16.769 1.000 105.365 105 ALA B N 1
ATOM 743 C CA . ALA A 1 126 ? -20.207 28.682 -16.800 1.000 93.501 105 ALA B CA 1
ATOM 744 C C . ALA A 1 126 ? -20.269 27.930 -18.124 1.000 98.064 105 ALA B C 1
ATOM 745 O O . ALA A 1 126 ? -19.256 27.393 -18.574 1.000 101.238 105 ALA B O 1
ATOM 747 N N . MET A 1 127 ? -21.432 27.845 -18.769 1.000 107.589 106 MET B N 1
ATOM 748 C CA . MET A 1 127 ? -21.397 27.320 -20.128 1.000 108.808 106 MET B CA 1
ATOM 749 C C . MET A 1 127 ? -20.796 28.351 -21.077 1.000 107.847 106 MET B C 1
ATOM 750 O O . MET A 1 127 ? -20.232 27.988 -22.116 1.000 110.519 106 MET B O 1
ATOM 755 N N . GLU A 1 128 ? -20.873 29.634 -20.714 1.000 104.323 107 GLU B N 1
ATOM 756 C CA . GLU A 1 128 ? -20.297 30.688 -21.539 1.000 102.570 107 GLU B CA 1
ATOM 757 C C . GLU A 1 128 ? -18.774 30.584 -21.563 1.000 99.733 107 GLU B C 1
ATOM 758 O O . GLU A 1 128 ? -18.161 30.460 -22.629 1.000 105.070 107 GLU B O 1
ATOM 764 N N . LEU A 1 129 ? -18.144 30.616 -20.385 1.000 89.095 108 LEU B N 1
ATOM 765 C CA . LEU A 1 129 ? -16.683 30.572 -20.323 1.000 95.798 108 LEU B CA 1
ATOM 766 C C . LEU A 1 129 ? -16.141 29.280 -20.912 1.000 98.370 108 LEU B C 1
ATOM 767 O O . LEU A 1 129 ? -15.120 29.288 -21.620 1.000 89.171 108 LEU B O 1
ATOM 772 N N . LEU A 1 130 ? -16.798 28.159 -20.591 1.000 103.699 109 LEU B N 1
ATOM 773 C CA . LEU A 1 130 ? -16.467 26.864 -21.173 1.000 99.649 109 LEU B CA 1
ATOM 774 C C . LEU A 1 130 ? -16.391 26.954 -22.690 1.000 103.139 109 LEU B C 1
ATOM 775 O O . LEU A 1 130 ? -15.357 26.634 -23.300 1.000 92.951 109 LEU B O 1
ATOM 780 N N . GLN A 1 131 ? -17.491 27.403 -23.314 1.000 98.691 110 GLN B N 1
ATOM 781 C CA . GLN A 1 131 ? -17.524 27.474 -24.768 1.000 105.105 110 GLN B CA 1
ATOM 782 C C . GLN A 1 131 ? -16.384 28.325 -25.313 1.000 112.408 110 GLN B C 1
ATOM 783 O O . GLN A 1 131 ? -15.834 28.009 -26.371 1.000 123.654 110 GLN B O 1
ATOM 789 N N . ALA A 1 132 ? -15.995 29.382 -24.599 1.000 104.062 111 ALA B N 1
ATOM 790 C CA . ALA A 1 132 ? -15.042 30.362 -25.110 1.000 104.528 111 ALA B CA 1
ATOM 791 C C . ALA A 1 132 ? -13.579 29.990 -24.881 1.000 102.107 111 ALA B C 1
ATOM 792 O O . ALA A 1 132 ? -12.697 30.737 -25.316 1.000 102.536 111 ALA B O 1
ATOM 794 N N . ALA A 1 133 ? -13.288 28.872 -24.223 1.000 94.648 112 ALA B N 1
ATOM 795 C CA . ALA A 1 133 ? -11.911 28.587 -23.846 1.000 93.703 112 ALA B CA 1
ATOM 796 C C . ALA A 1 133 ? -11.081 27.872 -24.917 1.000 111.363 112 ALA B C 1
ATOM 797 O O . ALA A 1 133 ? -9.856 27.821 -24.774 1.000 112.087 112 ALA B O 1
ATOM 799 N N . GLY A 1 134 ? -11.663 27.300 -25.964 1.000 136.814 113 GLY B N 1
ATOM 800 C CA . GLY A 1 134 ? -10.799 26.605 -26.906 1.000 151.573 113 GLY B CA 1
ATOM 801 C C . GLY A 1 134 ? -11.558 25.803 -27.937 1.000 159.577 113 GLY B C 1
ATOM 802 O O . GLY A 1 134 ? -12.787 25.703 -27.911 1.000 170.647 113 GLY B O 1
ATOM 803 N N . ASN A 1 135 ? -10.778 25.222 -28.853 1.000 155.648 114 ASN B N 1
ATOM 804 C CA . ASN A 1 135 ? -11.265 24.491 -30.036 1.000 147.668 114 ASN B CA 1
ATOM 805 C C . ASN A 1 135 ? -12.140 25.325 -30.976 1.000 139.175 114 ASN B C 1
ATOM 806 O O . ASN A 1 135 ? -12.643 24.808 -31.981 1.000 131.945 114 ASN B O 1
ATOM 811 N N . ASP B 1 22 ? 17.415 18.513 -15.818 1.000 123.383 1 ASP A N 1
ATOM 812 C CA . ASP B 1 22 ? 16.159 19.207 -16.072 1.000 109.455 1 ASP A CA 1
ATOM 813 C C . ASP B 1 22 ? 15.813 20.115 -14.889 1.000 110.329 1 ASP A C 1
ATOM 814 O O . ASP B 1 22 ? 16.323 19.930 -13.776 1.000 106.931 1 ASP A O 1
ATOM 819 N N . VAL B 1 23 ? 14.941 21.090 -15.125 1.000 111.900 2 VAL A N 1
ATOM 820 C CA . VAL B 1 23 ? 14.564 22.055 -14.100 1.000 104.620 2 VAL A CA 1
ATOM 821 C C . VAL B 1 23 ? 13.134 22.517 -14.400 1.000 105.126 2 VAL A C 1
ATOM 822 O O . VAL B 1 23 ? 12.794 22.687 -15.580 1.000 109.332 2 VAL A O 1
ATOM 826 N N . PRO B 1 24 ? 12.274 22.710 -13.392 1.000 101.223 3 PRO A N 1
ATOM 827 C CA . PRO B 1 24 ? 10.889 23.133 -13.667 1.000 95.935 3 PRO A CA 1
ATOM 828 C C . PRO B 1 24 ? 10.777 24.629 -13.935 1.000 94.001 3 PRO A C 1
ATOM 829 O O . PRO B 1 24 ? 11.664 25.422 -13.610 1.000 96.398 3 PRO A O 1
ATOM 833 N N . THR B 1 25 ? 9.641 25.013 -14.524 1.000 86.174 4 THR A N 1
ATOM 834 C CA . THR B 1 25 ? 9.325 26.428 -14.669 1.000 80.652 4 THR A CA 1
ATOM 835 C C . THR B 1 25 ? 8.722 26.985 -13.385 1.000 86.400 4 THR A C 1
ATOM 836 O O . THR B 1 25 ? 8.297 26.255 -12.484 1.000 100.670 4 THR A O 1
ATOM 840 N N . ALA B 1 26 ? 8.641 28.308 -13.336 1.000 86.629 5 ALA A N 1
ATOM 841 C CA . ALA B 1 26 ? 7.868 28.951 -12.288 1.000 87.418 5 ALA A CA 1
ATOM 842 C C . ALA B 1 26 ? 6.387 28.617 -12.423 1.000 80.394 5 ALA A C 1
ATOM 843 O O . ALA B 1 26 ? 5.689 28.477 -11.415 1.000 79.725 5 ALA A O 1
ATOM 845 N N . ALA B 1 27 ? 5.880 28.519 -13.660 1.000 74.048 6 ALA A N 1
ATOM 846 C CA . ALA B 1 27 ? 4.467 28.173 -13.857 1.000 80.444 6 ALA A CA 1
ATOM 847 C C . ALA B 1 27 ? 4.121 26.839 -13.210 1.000 93.911 6 ALA A C 1
ATOM 848 O O . ALA B 1 27 ? 3.136 26.734 -12.465 1.000 93.688 6 ALA A O 1
ATOM 850 N N . GLN B 1 28 ? 4.928 25.813 -13.474 1.000 90.942 7 GLN A N 1
ATOM 851 C CA . GLN B 1 28 ? 4.644 24.495 -12.925 1.000 85.931 7 GLN A CA 1
ATOM 852 C C . GLN B 1 28 ? 4.633 24.534 -11.409 1.000 87.687 7 GLN A C 1
ATOM 853 O O . GLN B 1 28 ? 3.764 23.931 -10.771 1.000 97.954 7 GLN A O 1
ATOM 859 N N . LEU B 1 29 ? 5.573 25.260 -10.812 1.000 83.739 8 LEU A N 1
ATOM 860 C CA . LEU B 1 29 ? 5.690 25.216 -9.365 1.000 79.823 8 LEU A CA 1
ATOM 861 C C . LEU B 1 29 ? 4.584 25.998 -8.694 1.000 85.950 8 LEU A C 1
ATOM 862 O O . LEU B 1 29 ? 4.127 25.591 -7.628 1.000 93.664 8 LEU A O 1
ATOM 867 N N . THR B 1 30 ? 4.132 27.118 -9.282 1.000 91.956 9 THR A N 1
ATOM 868 C CA . THR B 1 30 ? 3.014 27.802 -8.642 1.000 80.807 9 THR A CA 1
ATOM 869 C C . THR B 1 30 ? 1.706 27.113 -8.981 1.000 75.733 9 THR A C 1
ATOM 870 O O . THR B 1 30 ? 0.753 27.154 -8.185 1.000 79.452 9 THR A O 1
ATOM 874 N N . SER B 1 31 ? 1.622 26.467 -10.140 1.000 77.278 10 SER A N 1
ATOM 875 C CA . SER B 1 31 ? 0.462 25.604 -10.355 1.000 81.389 10 SER A CA 1
ATOM 876 C C . SER B 1 31 ? 0.359 24.592 -9.233 1.000 80.352 10 SER A C 1
ATOM 877 O O . SER B 1 31 ? -0.710 24.400 -8.642 1.000 89.553 10 SER A O 1
ATOM 880 N N . LEU B 1 32 ? 1.484 23.967 -8.894 1.000 83.302 11 LEU A N 1
ATOM 881 C CA . LEU B 1 32 ? 1.487 22.969 -7.827 1.000 85.063 11 LEU A CA 1
ATOM 882 C C . LEU B 1 32 ? 1.067 23.590 -6.496 1.000 87.055 11 LEU A C 1
ATOM 883 O O . LEU B 1 32 ? 0.188 23.058 -5.802 1.000 84.700 11 LEU A O 1
ATOM 888 N N . LEU B 1 33 ? 1.635 24.753 -6.154 1.000 79.186 12 LEU A N 1
ATOM 889 C CA . LEU B 1 33 ? 1.301 25.379 -4.875 1.000 84.447 12 LEU A CA 1
ATOM 890 C C . LEU B 1 33 ? -0.168 25.796 -4.821 1.000 87.595 12 LEU A C 1
ATOM 891 O O . LEU B 1 33 ? -0.841 25.575 -3.805 1.000 85.034 12 LEU A O 1
ATOM 896 N N . ASN B 1 34 ? -0.689 26.381 -5.902 1.000 85.352 13 ASN A N 1
ATOM 897 C CA . ASN B 1 34 ? -2.117 26.680 -5.997 1.000 74.780 13 ASN A CA 1
ATOM 898 C C . ASN B 1 34 ? -2.971 25.491 -5.580 1.000 86.339 13 ASN A C 1
ATOM 899 O O . ASN B 1 34 ? -3.670 25.560 -4.566 1.000 98.220 13 ASN A O 1
ATOM 904 N N . SER B 1 35 ? -2.926 24.394 -6.352 1.000 81.428 14 SER A N 1
ATOM 905 C CA . SER B 1 35 ? -3.756 23.241 -6.014 1.000 81.104 14 SER A CA 1
ATOM 906 C C . SER B 1 35 ? -3.456 22.716 -4.619 1.000 80.970 14 SER A C 1
ATOM 907 O O . SER B 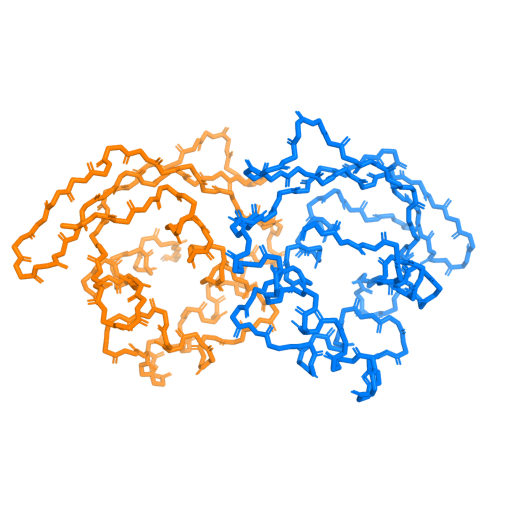1 35 ? -4.348 22.177 -3.962 1.000 103.831 14 SER A O 1
ATOM 910 N N . LEU B 1 36 ? -2.225 22.859 -4.141 1.000 89.448 15 LEU A N 1
ATOM 911 C CA . LEU B 1 36 ? -1.973 22.510 -2.746 1.000 87.316 15 LEU A CA 1
ATOM 912 C C . LEU B 1 36 ? -2.791 23.407 -1.828 1.000 83.768 15 LEU A C 1
ATOM 913 O O . LEU B 1 36 ? -3.366 22.937 -0.840 1.000 87.442 15 LEU A O 1
ATOM 918 N N . ALA B 1 37 ? -2.890 24.690 -2.166 1.000 84.318 16 ALA A N 1
ATOM 919 C CA . ALA B 1 37 ? -3.618 25.668 -1.365 1.000 88.519 16 ALA A CA 1
ATOM 920 C C . ALA B 1 37 ? -5.103 25.687 -1.669 1.000 87.708 16 ALA A C 1
ATOM 921 O O . ALA B 1 37 ? -5.797 26.591 -1.202 1.000 81.457 16 ALA A O 1
ATOM 923 N N . ASP B 1 38 ? -5.604 24.741 -2.455 1.000 95.356 17 ASP A N 1
ATOM 924 C CA . ASP B 1 38 ? -6.986 24.831 -2.919 1.000 97.014 17 ASP A CA 1
ATOM 925 C C . ASP B 1 38 ? -7.927 24.403 -1.794 1.000 107.368 17 ASP A C 1
ATOM 926 O O . ASP B 1 38 ? -7.866 23.250 -1.356 1.000 107.400 17 ASP A O 1
ATOM 931 N N . PRO B 1 39 ? -8.814 25.287 -1.325 1.000 102.789 18 PRO A N 1
ATOM 932 C CA . PRO B 1 39 ? -9.655 24.970 -0.154 1.000 100.999 18 PRO A CA 1
ATOM 933 C C . PRO B 1 39 ? -10.833 24.040 -0.440 1.000 106.484 18 PRO A C 1
ATOM 934 O O . PRO B 1 39 ? -11.324 23.327 0.449 1.000 102.449 18 PRO A O 1
ATOM 938 N N . ASN B 1 40 ? -11.312 24.027 -1.678 1.000 102.725 19 ASN A N 1
ATOM 939 C CA . ASN B 1 40 ? -12.485 23.209 -1.959 1.000 100.209 19 ASN A CA 1
ATOM 940 C C . ASN B 1 40 ? -12.159 21.719 -2.015 1.000 1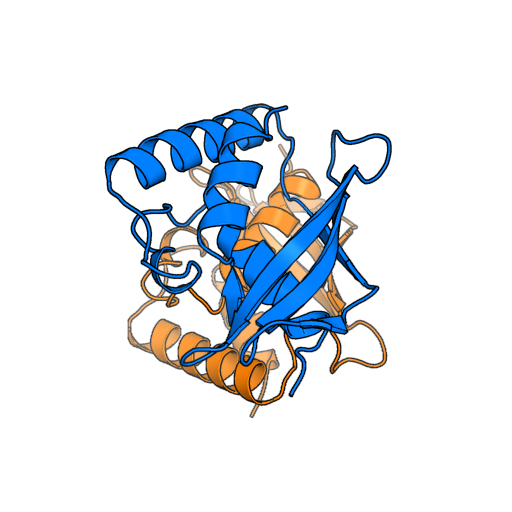00.715 19 ASN A C 1
ATOM 941 O O . ASN B 1 40 ? -13.060 20.898 -1.821 1.000 101.831 19 ASN A O 1
ATOM 946 N N . VAL B 1 41 ? -10.897 21.354 -2.236 1.000 105.128 20 VAL A N 1
ATOM 947 C CA . VAL B 1 41 ? -10.454 19.964 -2.266 1.000 97.596 20 VAL A CA 1
ATOM 948 C C . VAL B 1 41 ? -9.692 19.687 -0.978 1.000 100.838 20 VAL A C 1
ATOM 949 O O . VAL B 1 41 ? -8.854 20.495 -0.556 1.000 108.439 20 VAL A O 1
ATOM 953 N N . SER B 1 42 ? -9.997 18.560 -0.341 1.000 108.881 21 SER A N 1
ATOM 954 C CA . SER B 1 42 ? -9.308 18.152 0.870 1.000 103.910 21 SER A CA 1
ATOM 955 C C . SER B 1 42 ? -7.907 17.637 0.557 1.000 100.259 21 SER A C 1
ATOM 956 O O . SER B 1 42 ? -7.572 17.321 -0.590 1.000 111.182 21 SER A O 1
ATOM 959 N N . PHE B 1 43 ? -7.085 17.533 1.602 1.000 78.891 22 PHE A N 1
ATOM 960 C CA . PHE B 1 43 ? -5.711 17.106 1.378 1.000 93.219 22 PHE A CA 1
ATOM 961 C C . PHE B 1 43 ? -5.590 15.603 1.155 1.000 100.909 22 PHE A C 1
ATOM 962 O O . PHE B 1 43 ? -4.561 15.145 0.632 1.000 97.393 22 PHE A O 1
ATOM 970 N N . ALA B 1 44 ? -6.606 14.830 1.537 1.000 99.996 23 ALA A N 1
ATOM 971 C CA . ALA B 1 44 ? -6.633 13.423 1.173 1.000 98.325 23 ALA A CA 1
ATOM 972 C C . ALA B 1 44 ? -6.485 13.229 -0.335 1.000 108.768 23 ALA A C 1
ATOM 973 O O . ALA B 1 44 ? -5.960 12.203 -0.785 1.000 110.066 23 ALA A O 1
ATOM 975 N N . ASN B 1 45 ? -6.912 14.207 -1.133 1.000 109.247 24 ASN A N 1
ATOM 976 C CA . ASN B 1 45 ? -6.858 14.098 -2.585 1.000 112.724 24 ASN A CA 1
ATOM 977 C C . ASN B 1 45 ? -5.812 15.008 -3.200 1.000 111.513 24 ASN A C 1
ATOM 978 O O . ASN B 1 45 ? -5.830 15.227 -4.420 1.000 114.332 24 ASN A O 1
ATOM 983 N N . LYS B 1 46 ? -4.925 15.567 -2.380 1.000 103.133 25 LYS A N 1
ATOM 984 C CA . LYS B 1 46 ? -3.739 16.252 -2.861 1.000 101.199 25 LYS A CA 1
ATOM 985 C C . LYS B 1 46 ? -2.493 15.410 -2.650 1.000 98.496 25 LYS A C 1
ATOM 986 O O . LYS B 1 46 ? -1.374 15.934 -2.694 1.000 96.277 25 LYS A O 1
ATOM 992 N N . GLY B 1 47 ? -2.666 14.112 -2.410 1.000 97.033 26 GLY A N 1
ATOM 993 C CA . GLY B 1 47 ? -1.511 13.253 -2.221 1.000 93.319 26 GLY A CA 1
ATOM 994 C C . GLY B 1 47 ? -0.667 13.110 -3.469 1.000 89.500 26 GLY A C 1
ATOM 995 O O . GLY B 1 47 ? 0.501 12.747 -3.388 1.000 95.772 26 GLY A O 1
ATOM 996 N N . SER B 1 48 ? -1.238 13.392 -4.636 1.000 94.817 27 SER A N 1
ATOM 997 C CA . SER B 1 48 ? -0.480 13.333 -5.879 1.000 102.799 27 SER A CA 1
ATOM 998 C C . SER B 1 48 ? 0.531 14.478 -6.011 1.000 108.205 27 SER A C 1
ATOM 999 O O . SER B 1 48 ? 1.309 14.509 -6.976 1.000 106.715 27 SER A O 1
ATOM 1002 N N . LEU B 1 49 ? 0.533 15.423 -5.078 1.000 95.217 28 LEU A N 1
ATOM 1003 C CA . LEU B 1 49 ? 1.400 16.586 -5.154 1.000 97.283 28 LEU A CA 1
ATOM 1004 C C . LEU B 1 49 ? 2.544 16.544 -4.154 1.000 100.083 28 LEU A C 1
ATOM 1005 O O . LEU B 1 49 ? 3.302 17.508 -4.071 1.000 94.646 28 LEU A O 1
ATOM 1010 N N . VAL B 1 50 ? 2.691 15.467 -3.379 1.000 99.093 29 VAL A N 1
ATOM 1011 C CA . VAL B 1 50 ? 3.760 15.418 -2.385 1.000 85.058 29 VAL A CA 1
ATOM 1012 C C . VAL B 1 50 ? 4.462 14.080 -2.471 1.000 97.062 29 VAL A C 1
ATOM 1013 O O . VAL B 1 50 ? 3.806 13.033 -2.452 1.000 110.290 29 VAL A O 1
ATOM 1017 N N . GLU B 1 51 ? 5.793 14.118 -2.564 1.000 104.578 30 GLU A N 1
ATOM 1018 C CA . GLU B 1 51 ? 6.602 12.905 -2.572 1.000 97.651 30 GLU A CA 1
ATOM 1019 C C . GLU B 1 51 ? 6.296 12.064 -1.340 1.000 92.229 30 GLU A C 1
ATOM 1020 O O . GLU B 1 51 ? 6.261 12.567 -0.209 1.000 88.482 30 GLU A O 1
ATOM 1026 N N . GLY B 1 52 ? 6.051 10.777 -1.575 1.000 94.069 31 GLY A N 1
ATOM 1027 C CA . GLY B 1 52 ? 5.609 9.875 -0.536 1.000 92.935 31 GLY A CA 1
ATOM 1028 C C . GLY B 1 52 ? 4.181 10.067 -0.106 1.000 104.189 31 GLY A C 1
ATOM 1029 O O . GLY B 1 52 ? 3.784 9.514 0.922 1.000 110.082 31 GLY A O 1
ATOM 1030 N N . GLY B 1 53 ? 3.404 10.856 -0.843 1.000 104.860 32 GLY A N 1
ATOM 1031 C CA . GLY B 1 53 ? 1.999 11.013 -0.548 1.000 93.482 32 GLY A CA 1
ATOM 1032 C C . GLY B 1 53 ? 1.752 11.668 0.794 1.000 91.211 32 GLY A C 1
ATOM 1033 O O . GLY B 1 53 ? 2.698 12.058 1.487 1.000 87.289 3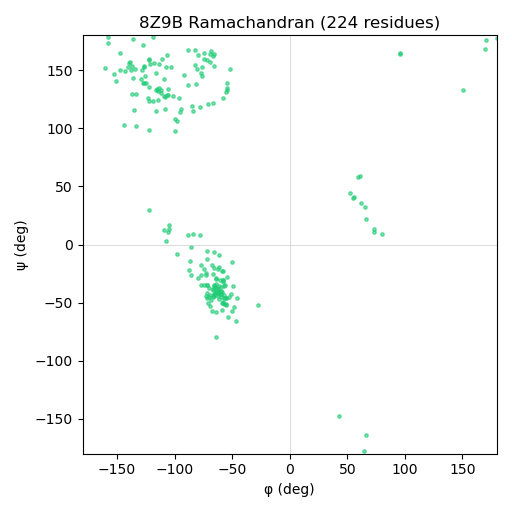2 GLY A O 1
ATOM 1034 N N . ILE B 1 54 ? 0.485 11.804 1.174 1.000 91.274 33 ILE A N 1
ATOM 1035 C CA . ILE B 1 54 ? 0.101 12.518 2.385 1.000 90.956 33 ILE A CA 1
ATOM 1036 C C . ILE B 1 54 ? -0.611 11.538 3.303 1.000 111.213 33 ILE A C 1
ATOM 1037 O O . ILE B 1 54 ? -1.583 10.895 2.894 1.000 117.580 33 ILE A O 1
ATOM 1042 N N . GLY B 1 55 ? -0.101 11.392 4.529 1.000 119.943 34 GLY A N 1
ATOM 1043 C CA . GLY B 1 55 ? -0.708 10.474 5.469 1.000 112.921 34 GLY A CA 1
ATOM 1044 C C . GLY B 1 55 ? -2.003 11.005 6.032 1.000 110.958 34 GLY A C 1
ATOM 1045 O O . GLY B 1 55 ? -2.290 12.203 5.995 1.000 117.269 34 GLY A O 1
ATOM 1046 N N . GLY B 1 56 ? -2.812 10.082 6.544 1.000 113.898 35 GLY A N 1
ATOM 1047 C CA . GLY B 1 56 ? -4.109 10.471 7.073 1.000 112.653 35 GLY A CA 1
ATOM 1048 C C . GLY B 1 56 ? -3.985 11.431 8.238 1.000 117.730 35 GLY A C 1
ATOM 1049 O O . GLY B 1 56 ? -4.807 12.335 8.404 1.000 124.157 35 GLY A O 1
ATOM 1050 N N . THR B 1 57 ? -2.953 11.251 9.058 1.000 112.235 36 THR A N 1
ATOM 1051 C CA . THR B 1 57 ? -2.738 12.181 10.154 1.000 119.662 36 THR A CA 1
ATOM 1052 C C . THR B 1 57 ? -2.288 13.542 9.626 1.000 130.642 36 THR A C 1
ATOM 1053 O O . THR B 1 57 ? -2.703 14.591 10.135 1.000 124.947 36 THR A O 1
ATOM 1057 N N . GLU B 1 58 ? -1.465 13.541 8.579 1.000 134.169 37 GLU A N 1
ATOM 1058 C CA . GLU B 1 58 ? -1.057 14.780 7.934 1.000 120.346 37 GLU A CA 1
ATOM 1059 C C . GLU B 1 58 ? -2.250 15.491 7.317 1.000 120.822 37 GLU A C 1
ATOM 1060 O O . GLU B 1 58 ? -2.523 16.660 7.617 1.000 129.100 37 GLU A O 1
ATOM 1066 N N . ALA B 1 59 ? -2.954 14.808 6.414 1.000 113.993 38 ALA A N 1
ATOM 1067 C CA . ALA B 1 59 ? -4.066 15.452 5.733 1.000 102.570 38 ALA A CA 1
ATOM 1068 C C . ALA B 1 59 ? -4.997 16.135 6.723 1.000 100.844 38 ALA A C 1
ATOM 1069 O O . ALA B 1 59 ? -5.521 17.226 6.454 1.000 101.512 38 ALA A O 1
ATOM 1071 N N . ARG B 1 60 ? -5.175 15.524 7.893 1.000 103.383 39 ARG A N 1
ATOM 1072 C CA . ARG B 1 60 ? -6.127 16.039 8.865 1.000 113.748 39 ARG A CA 1
ATOM 1073 C C . ARG B 1 60 ? -5.696 17.398 9.396 1.000 110.647 39 ARG A C 1
ATOM 1074 O O . ARG B 1 60 ? -6.521 18.314 9.494 1.000 111.682 39 ARG A O 1
ATOM 1082 N N . ILE B 1 61 ? -4.417 17.574 9.703 1.000 107.639 40 ILE A N 1
ATOM 1083 C CA . ILE B 1 61 ? -4.025 18.843 10.292 1.000 111.634 40 ILE A CA 1
ATOM 1084 C C . ILE B 1 61 ? -3.741 19.904 9.228 1.000 117.035 40 ILE A C 1
ATOM 1085 O O . ILE B 1 61 ? -3.911 21.097 9.497 1.000 120.959 40 ILE A O 1
ATOM 1090 N N . ALA B 1 62 ? -3.352 19.513 8.009 1.000 113.300 41 ALA A N 1
ATOM 1091 C CA . ALA B 1 62 ? -3.303 20.495 6.930 1.000 109.963 41 ALA A CA 1
ATOM 1092 C C . ALA B 1 62 ? -4.694 21.053 6.634 1.000 112.292 41 ALA A C 1
ATOM 1093 O O . ALA B 1 62 ? -4.847 22.248 6.336 1.000 108.816 41 ALA A O 1
ATOM 1095 N N . ASP B 1 63 ? -5.724 20.201 6.704 1.000 108.316 42 ASP A N 1
ATOM 1096 C CA . ASP B 1 63 ? -7.073 20.660 6.385 1.000 101.199 42 ASP A CA 1
ATOM 1097 C C . ASP B 1 63 ? -7.561 21.673 7.411 1.000 107.200 42 ASP A C 1
ATOM 1098 O O . ASP B 1 63 ? -8.067 22.735 7.042 1.000 116.809 42 ASP A O 1
ATOM 1103 N N . HIS B 1 64 ? -7.360 21.394 8.702 1.000 106.631 43 HIS A N 1
ATOM 1104 C CA . HIS B 1 64 ? -7.701 22.375 9.733 1.000 113.695 43 HIS A CA 1
ATOM 1105 C C . HIS B 1 64 ? -6.998 23.709 9.487 1.000 120.636 43 HIS A C 1
ATOM 1106 O O . HIS B 1 64 ? -7.638 24.770 9.480 1.000 122.578 43 HIS A O 1
ATOM 1113 N N . LYS B 1 65 ? -5.675 23.674 9.285 1.000 113.308 44 LYS A N 1
ATOM 1114 C CA . LYS B 1 65 ? -4.941 24.910 9.040 1.000 105.910 44 LYS A CA 1
ATOM 1115 C C . LYS B 1 65 ? -5.504 25.643 7.827 1.000 108.352 44 LYS A C 1
ATOM 1116 O O . LYS B 1 65 ? -5.840 26.831 7.909 1.000 106.318 44 LYS A O 1
ATOM 1122 N N . LEU B 1 66 ? -5.647 24.941 6.697 1.000 105.560 45 LEU A N 1
ATOM 1123 C CA . LEU B 1 66 ? -6.161 25.604 5.505 1.000 99.391 45 LEU A CA 1
ATOM 1124 C C . LEU B 1 66 ? -7.542 26.187 5.774 1.000 116.472 45 LEU A C 1
ATOM 1125 O O . LEU B 1 66 ? -7.839 27.315 5.367 1.000 123.215 45 LEU A O 1
ATOM 1130 N N . LYS B 1 67 ? -8.389 25.450 6.494 1.000 124.149 46 LYS A N 1
ATOM 1131 C CA . LYS B 1 67 ? -9.757 25.919 6.703 1.000 126.173 46 LYS A CA 1
ATOM 1132 C C . LYS B 1 67 ? -9.792 27.087 7.686 1.000 120.046 46 LYS A C 1
ATOM 1133 O O . LYS B 1 67 ? -10.483 28.086 7.450 1.000 118.562 46 LYS A O 1
ATOM 1139 N N . LYS B 1 68 ? -9.039 26.979 8.787 1.000 116.048 47 LYS A N 1
ATOM 1140 C CA . LYS B 1 68 ? -8.952 28.063 9.763 1.000 119.122 47 LYS A CA 1
ATOM 1141 C C . LYS B 1 68 ? -8.321 29.304 9.149 1.000 125.262 47 LYS A C 1
ATOM 1142 O O . LYS B 1 68 ? -8.605 30.423 9.586 1.000 130.674 47 LYS A O 1
ATOM 1148 N N . ALA B 1 69 ? -7.449 29.128 8.150 1.000 124.865 48 ALA A N 1
ATOM 1149 C CA . ALA B 1 69 ? -6.933 30.266 7.399 1.000 118.641 48 ALA A CA 1
ATOM 1150 C C . ALA B 1 69 ? -7.999 30.864 6.495 1.000 118.591 48 ALA A C 1
ATOM 1151 O O . ALA B 1 69 ? -8.025 32.083 6.296 1.000 117.154 48 ALA A O 1
ATOM 1153 N N . ALA B 1 70 ? -8.873 30.022 5.935 1.000 120.388 49 ALA A N 1
ATOM 1154 C CA . ALA B 1 70 ? -9.980 30.509 5.118 1.000 117.380 49 ALA A CA 1
ATOM 1155 C C . ALA B 1 70 ? -10.988 31.262 5.966 1.000 122.007 49 ALA A C 1
ATOM 1156 O O . ALA B 1 70 ? -11.440 32.351 5.592 1.000 123.767 49 ALA A O 1
ATOM 1158 N N . GLU B 1 71 ? -11.373 30.679 7.102 1.000 125.239 50 GLU A N 1
ATOM 1159 C CA . GLU B 1 71 ? -12.233 31.386 8.041 1.000 129.873 50 GLU A CA 1
ATOM 1160 C C . GLU B 1 71 ? -11.644 32.742 8.387 1.000 130.503 50 GLU A C 1
ATOM 1161 O O . GLU B 1 71 ? -12.349 33.757 8.386 1.000 135.045 50 GLU A O 1
ATOM 1167 N N . HIS B 1 72 ? -10.337 32.786 8.660 1.000 127.781 51 HIS A N 1
ATOM 1168 C CA . HIS B 1 72 ? -9.674 34.066 8.879 1.000 128.800 51 HIS A CA 1
ATOM 1169 C C . HIS B 1 72 ? -9.644 34.939 7.627 1.000 130.671 51 HIS A C 1
ATOM 1170 O O . HIS B 1 72 ? -9.228 36.101 7.712 1.000 134.835 51 HIS A O 1
ATOM 1177 N N . GLY B 1 73 ? -10.079 34.423 6.477 1.000 126.599 52 GLY A N 1
ATOM 1178 C CA . GLY B 1 73 ? -10.062 35.209 5.262 1.000 123.146 52 GLY A CA 1
ATOM 1179 C C . GLY B 1 73 ? -8.690 35.412 4.670 1.000 127.863 52 GLY A C 1
ATOM 1180 O O . GLY B 1 73 ? -8.534 36.260 3.781 1.000 129.550 52 GLY A O 1
ATOM 1181 N N . ASP B 1 74 ? -7.692 34.650 5.133 1.000 126.476 53 ASP A N 1
ATOM 1182 C CA . ASP B 1 74 ? -6.341 34.697 4.591 1.000 111.163 53 ASP A CA 1
ATOM 1183 C C . ASP B 1 74 ? -6.282 34.299 3.122 1.000 101.991 53 ASP A C 1
ATOM 1184 O O . ASP B 1 74 ? -5.225 34.452 2.500 1.000 112.708 53 ASP A O 1
ATOM 1189 N N . LEU B 1 75 ? -7.373 33.801 2.561 1.000 92.977 54 LEU A N 1
ATOM 1190 C CA . LEU B 1 75 ? -7.513 33.209 1.243 1.000 91.440 54 LEU A CA 1
ATOM 1191 C C . LEU B 1 75 ? -8.179 34.174 0.270 1.000 101.683 54 LEU A C 1
ATOM 1192 O O . LEU B 1 75 ? -8.934 35.064 0.676 1.000 104.668 54 LEU A O 1
ATOM 1197 N N . PRO B 1 76 ? -7.909 34.048 -1.036 1.000 94.198 55 PRO A N 1
ATOM 1198 C CA . PRO B 1 76 ? -6.997 33.081 -1.648 1.000 90.574 55 PRO A CA 1
ATOM 1199 C C . PRO B 1 76 ? -5.545 33.481 -1.485 1.000 97.846 55 PRO A C 1
ATOM 1200 O O . PRO B 1 76 ? -5.231 34.681 -1.461 1.000 105.989 55 PRO A O 1
ATOM 1204 N N . LEU B 1 77 ? -4.678 32.480 -1.375 1.000 86.724 56 LEU A N 1
ATOM 1205 C CA . LEU B 1 77 ? -3.254 32.707 -1.415 1.000 74.033 56 LEU A CA 1
ATOM 1206 C C . LEU B 1 77 ? -2.773 32.852 -2.852 1.000 79.991 56 LEU A C 1
ATOM 1207 O O . LEU B 1 77 ? -3.311 32.250 -3.782 1.000 92.503 56 LEU A O 1
ATOM 1212 N N . SER B 1 78 ? -1.700 33.613 -3.006 1.000 70.019 57 SER A N 1
ATOM 1213 C CA . SER B 1 78 ? -1.055 33.868 -4.278 1.000 72.332 57 SER A CA 1
ATOM 1214 C C . SER B 1 78 ? 0.429 33.568 -4.090 1.000 85.108 57 SER A C 1
ATOM 1215 O O . SER B 1 78 ? 0.986 33.828 -3.020 1.000 78.794 57 SER A O 1
ATOM 1218 N N . PHE B 1 79 ? 1.066 32.985 -5.102 1.000 80.507 58 PHE A N 1
ATOM 1219 C CA . PHE B 1 79 ? 2.439 32.518 -4.967 1.000 73.146 58 PHE A CA 1
ATOM 1220 C C . PHE B 1 79 ? 3.263 33.120 -6.079 1.000 80.462 58 PHE A C 1
ATOM 1221 O O . PHE B 1 79 ? 2.806 33.181 -7.223 1.000 89.803 58 PHE A O 1
ATOM 1229 N N . SER B 1 80 ? 4.476 33.544 -5.745 1.000 88.076 59 SER A N 1
ATOM 1230 C CA . SER B 1 80 ? 5.481 33.907 -6.722 1.000 82.023 59 SER A CA 1
ATOM 1231 C C . SER B 1 80 ? 6.717 33.082 -6.435 1.000 80.657 59 SER A C 1
ATOM 1232 O O . SER B 1 80 ? 7.080 32.877 -5.272 1.000 86.360 59 SER A O 1
ATOM 1235 N N . VAL B 1 81 ? 7.358 32.597 -7.485 1.000 79.694 60 VAL A N 1
ATOM 1236 C CA . VAL B 1 81 ? 8.358 31.544 -7.342 1.000 87.121 60 VAL A CA 1
ATOM 1237 C C . VAL B 1 81 ? 9.519 31.914 -8.231 1.000 85.089 60 VAL A C 1
ATOM 1238 O O . VAL B 1 81 ? 9.315 32.254 -9.397 1.000 83.299 60 VAL A O 1
ATOM 1242 N N . THR B 1 82 ? 10.726 31.889 -7.669 1.000 96.875 61 THR A N 1
ATOM 1243 C CA . THR B 1 82 ? 11.919 32.348 -8.359 1.000 97.293 61 THR A CA 1
ATOM 1244 C C . THR B 1 82 ? 13.161 31.730 -7.743 1.000 98.864 61 THR A C 1
ATOM 1245 O O . THR B 1 82 ? 13.082 30.960 -6.770 1.000 100.762 61 THR A O 1
ATOM 1249 N N . ASN B 1 83 ? 14.321 32.070 -8.337 1.000 96.425 62 ASN A N 1
ATOM 1250 C CA . ASN B 1 83 ? 15.603 31.466 -7.967 1.000 87.897 62 ASN A CA 1
ATOM 1251 C C . ASN B 1 83 ? 15.522 29.945 -8.061 1.000 89.737 62 ASN A C 1
ATOM 1252 O O . ASN B 1 83 ? 16.055 29.222 -7.215 1.000 92.966 62 ASN A O 1
ATOM 1257 N N . ILE B 1 84 ? 14.852 29.450 -9.102 1.000 94.035 63 ILE A N 1
ATOM 1258 C CA . ILE B 1 84 ? 14.764 28.011 -9.337 1.000 93.074 63 ILE A CA 1
ATOM 1259 C C . ILE B 1 84 ? 16.131 27.501 -9.785 1.000 88.550 63 ILE A C 1
ATOM 1260 O O . ILE B 1 84 ? 16.662 27.937 -10.809 1.000 85.642 63 ILE A O 1
ATOM 1265 N N . GLN B 1 85 ? 16.693 26.555 -9.036 1.000 94.722 64 GLN A N 1
ATOM 1266 C CA . GLN B 1 85 ? 17.948 25.941 -9.469 1.000 102.689 64 GLN A CA 1
ATOM 1267 C C . GLN B 1 85 ? 17.981 24.465 -9.125 1.000 97.870 64 GLN A C 1
ATOM 1268 O O . GLN B 1 85 ? 17.390 24.042 -8.121 1.000 96.996 64 GLN A O 1
ATOM 1274 N N . PRO B 1 86 ? 18.680 23.659 -9.928 1.000 106.500 65 PRO A N 1
ATOM 1275 C CA . PRO B 1 86 ? 18.715 22.204 -9.697 1.000 105.484 65 PRO A CA 1
ATOM 1276 C C . PRO B 1 86 ? 19.535 21.825 -8.475 1.000 94.506 65 PRO A C 1
ATOM 1277 O O . PRO B 1 86 ? 20.392 22.583 -8.008 1.000 93.256 65 PRO A O 1
ATOM 1281 N N . ALA B 1 87 ? 19.252 20.625 -7.960 1.000 98.986 66 ALA A N 1
ATOM 1282 C CA . ALA B 1 87 ? 20.017 20.038 -6.861 1.000 115.290 66 ALA A CA 1
ATOM 1283 C C . ALA B 1 87 ? 19.823 18.522 -6.869 1.000 127.723 66 ALA A C 1
ATOM 1284 O O . ALA B 1 87 ? 19.023 17.986 -7.641 1.000 143.301 66 ALA A O 1
ATOM 1286 N N . ALA B 1 88 ? 20.572 17.835 -5.995 1.000 116.038 67 ALA A N 1
ATOM 1287 C CA . ALA B 1 88 ? 20.397 16.402 -5.753 1.000 114.443 67 ALA A CA 1
ATOM 1288 C C . ALA B 1 88 ? 20.187 15.603 -7.039 1.000 126.768 67 ALA A C 1
ATOM 1289 O O . ALA B 1 88 ? 20.710 15.973 -8.094 1.000 140.098 67 ALA A O 1
ATOM 1291 N N . ALA B 1 89 ? 19.410 14.523 -6.979 1.000 130.721 68 ALA A N 1
ATOM 1292 C CA . ALA B 1 89 ? 19.173 13.669 -8.144 1.000 135.629 68 ALA A CA 1
ATOM 1293 C C . ALA B 1 89 ? 17.818 14.037 -8.735 1.000 130.916 68 ALA A C 1
ATOM 1294 O O . ALA B 1 89 ? 16.778 13.571 -8.265 1.000 134.408 68 ALA A O 1
ATOM 1296 N N . GLY B 1 90 ? 17.831 14.863 -9.774 1.000 126.194 69 GLY A N 1
ATOM 1297 C CA . GLY B 1 90 ? 16.590 15.259 -10.417 1.000 127.781 69 GLY A CA 1
ATOM 1298 C C . GLY B 1 90 ? 15.681 16.077 -9.524 1.000 128.673 69 GLY A C 1
ATOM 1299 O O . GLY B 1 90 ? 14.449 15.973 -9.630 1.000 131.884 69 GLY A O 1
ATOM 1300 N N . SER B 1 91 ? 16.256 16.881 -8.636 1.000 118.859 70 SER A N 1
ATOM 1301 C CA . SER B 1 91 ? 15.497 17.730 -7.735 1.000 111.034 70 SER A CA 1
ATOM 1302 C C . SER B 1 91 ? 15.897 19.185 -7.944 1.000 109.495 70 SER A C 1
ATOM 1303 O O . SER B 1 91 ? 16.972 19.493 -8.469 1.000 110.034 70 SER A O 1
ATOM 1306 N N . ALA B 1 92 ? 15.010 20.084 -7.525 1.000 103.573 71 ALA A N 1
ATOM 1307 C CA . ALA B 1 92 ? 15.205 21.511 -7.710 1.000 94.488 71 ALA A CA 1
ATOM 1308 C C . ALA B 1 92 ? 14.774 22.236 -6.449 1.000 101.928 71 ALA A C 1
ATOM 1309 O O . ALA B 1 92 ? 13.977 21.719 -5.656 1.000 105.581 71 ALA A O 1
ATOM 1311 N N . THR B 1 93 ? 15.314 23.440 -6.272 1.000 100.315 72 THR A N 1
ATOM 1312 C CA . THR B 1 93 ? 14.912 24.322 -5.191 1.000 92.319 72 THR A CA 1
ATOM 1313 C C . THR B 1 93 ? 14.396 25.631 -5.765 1.000 86.803 72 THR A C 1
ATOM 1314 O O . THR B 1 93 ? 14.766 26.042 -6.871 1.000 92.698 72 THR A O 1
ATOM 1318 N N . ALA B 1 94 ? 13.548 26.302 -4.998 1.000 80.704 73 ALA A N 1
ATOM 1319 C CA . ALA B 1 94 ? 12.962 27.543 -5.477 1.000 77.312 73 ALA A CA 1
ATOM 1320 C C . ALA B 1 94 ? 12.626 28.392 -4.277 1.000 75.030 73 ALA A C 1
ATOM 1321 O O . ALA B 1 94 ? 12.290 27.854 -3.221 1.000 82.318 73 ALA A O 1
ATOM 1323 N N . ASP B 1 95 ? 12.730 29.709 -4.425 1.000 81.620 74 ASP A N 1
ATOM 1324 C CA . ASP B 1 95 ? 12.183 30.564 -3.393 1.000 84.100 74 ASP A CA 1
ATOM 1325 C C . ASP B 1 95 ? 10.715 30.733 -3.709 1.000 82.452 74 ASP A C 1
ATOM 1326 O O . ASP B 1 95 ? 10.356 31.167 -4.806 1.000 97.241 74 ASP A O 1
ATOM 1331 N N . VAL B 1 96 ? 9.868 30.299 -2.796 1.000 78.533 75 VAL A N 1
ATOM 1332 C CA . VAL B 1 96 ? 8.439 30.507 -2.905 1.000 92.203 75 VAL A CA 1
ATOM 1333 C C . VAL B 1 96 ? 8.071 31.658 -1.985 1.000 93.561 75 VAL A C 1
ATOM 1334 O O . VAL B 1 96 ? 8.451 31.663 -0.807 1.000 96.785 75 VAL A O 1
ATOM 1338 N N . SER B 1 97 ? 7.373 32.649 -2.533 1.000 88.376 76 SER A N 1
ATOM 1339 C CA . SER B 1 97 ? 6.836 33.770 -1.777 1.000 85.800 76 SER A CA 1
ATOM 1340 C C . SER B 1 97 ? 5.325 33.677 -1.835 1.000 88.247 76 SER A C 1
ATOM 1341 O O . SER B 1 97 ? 4.763 33.458 -2.917 1.000 82.870 76 SER A O 1
ATOM 1344 N N . VAL B 1 98 ? 4.670 33.807 -0.682 1.000 86.889 77 VAL A N 1
ATOM 1345 C CA . VAL B 1 98 ? 3.214 33.701 -0.614 1.000 91.014 77 VAL A CA 1
ATOM 1346 C C . VAL B 1 98 ? 2.659 34.976 0.005 1.000 95.559 77 VAL A C 1
ATOM 1347 O O . VAL B 1 98 ? 3.078 35.388 1.094 1.000 105.186 77 VAL A O 1
ATOM 1351 N N . SER B 1 99 ? 1.732 35.604 -0.692 1.000 96.704 78 SER A N 1
ATOM 1352 C CA . SER B 1 99 ? 0.980 36.719 -0.162 1.000 96.033 78 SER A CA 1
ATOM 1353 C C . SER B 1 99 ? -0.495 36.350 -0.127 1.000 97.014 78 SER A C 1
ATOM 1354 O O . SER B 1 99 ? -0.901 35.257 -0.533 1.000 100.604 78 SER A O 1
ATOM 1357 N N . GLY B 1 100 ? -1.298 37.276 0.372 1.000 103.686 79 GLY A N 1
ATOM 1358 C CA . GLY B 1 100 ? -2.714 37.049 0.515 1.000 110.408 79 GLY A CA 1
ATOM 1359 C C . GLY B 1 100 ? -3.400 38.255 1.111 1.000 111.921 79 GLY A C 1
ATOM 1360 O O . GLY B 1 100 ? -2.751 39.243 1.464 1.000 117.464 79 GLY A O 1
ATOM 1361 N N . PRO B 1 101 ? -4.728 38.190 1.253 1.000 114.793 80 PRO A N 1
ATOM 1362 C CA . PRO B 1 101 ? -5.477 39.356 1.762 1.000 105.802 80 PRO A CA 1
ATOM 1363 C C . PRO B 1 101 ? -5.040 39.832 3.138 1.000 103.712 80 PRO A C 1
ATOM 1364 O O . PRO B 1 101 ? -5.278 41.001 3.474 1.000 107.200 80 PRO A O 1
ATOM 1368 N N . LYS B 1 102 ? -4.417 38.986 3.954 1.000 100.075 81 LYS A N 1
ATOM 1369 C CA . LYS B 1 102 ? -3.967 39.410 5.275 1.000 97.764 81 LYS A CA 1
ATOM 1370 C C . LYS B 1 102 ? -2.466 39.223 5.470 1.000 101.115 81 LYS A C 1
ATOM 1371 O O . LYS B 1 102 ? -2.013 39.009 6.594 1.000 107.413 81 LYS A O 1
ATOM 1377 N N . LEU B 1 103 ? -1.670 39.305 4.400 1.000 92.227 82 LEU A N 1
ATOM 1378 C CA . LEU B 1 103 ? -0.213 39.304 4.531 1.000 102.528 82 LEU A CA 1
ATOM 1379 C C . LEU B 1 103 ? 0.320 40.642 4.027 1.000 104.076 82 LEU A C 1
ATOM 1380 O O . LEU B 1 103 ? 0.200 40.951 2.836 1.000 103.968 82 LEU A O 1
ATOM 1385 N N . SER B 1 104 ? 0.904 41.421 4.949 1.000 103.054 83 SER A N 1
ATOM 1386 C CA . SER B 1 104 ? 1.445 42.741 4.630 1.000 114.732 83 SER A CA 1
ATOM 1387 C C . SER B 1 104 ? 2.482 42.667 3.518 1.000 121.136 83 SER A C 1
ATOM 1388 O O . SER B 1 104 ? 2.472 43.483 2.590 1.000 127.244 83 SER A O 1
ATOM 1391 N N . SER B 1 105 ? 3.406 41.717 3.618 1.000 113.956 84 SER A N 1
ATOM 1392 C CA . SER B 1 105 ? 4.477 41.503 2.662 1.000 107.481 84 SER A CA 1
ATOM 1393 C C . SER B 1 105 ? 4.622 40.012 2.421 1.000 102.733 84 SER A C 1
ATOM 1394 O O . SER B 1 105 ? 4.331 39.211 3.316 1.000 108.260 84 SER A O 1
ATOM 1397 N N . PRO B 1 106 ? 5.060 39.609 1.226 1.000 95.575 85 PRO A N 1
ATOM 1398 C CA . PRO B 1 106 ? 5.245 38.176 0.962 1.000 96.522 85 PRO A CA 1
ATOM 1399 C C . PRO B 1 106 ? 6.157 37.550 2.000 1.000 98.528 85 PRO A C 1
ATOM 1400 O O . PRO B 1 106 ? 7.145 38.154 2.425 1.000 108.389 85 PRO A O 1
ATOM 1404 N N . VAL B 1 107 ? 5.798 36.344 2.439 1.000 80.807 86 VAL A N 1
ATOM 1405 C CA . VAL B 1 107 ? 6.697 35.512 3.232 1.000 85.668 86 VAL A CA 1
ATOM 1406 C C . VAL B 1 107 ? 7.390 34.540 2.290 1.000 93.135 86 VAL A C 1
ATOM 1407 O O . VAL B 1 107 ? 6.724 33.827 1.525 1.000 107.497 86 VAL A O 1
ATOM 1411 N N . THR B 1 108 ? 8.719 34.519 2.323 1.000 79.970 87 THR A N 1
ATOM 1412 C CA . THR B 1 108 ? 9.510 33.736 1.382 1.000 84.329 87 THR A CA 1
ATOM 1413 C C . THR B 1 108 ? 10.296 32.655 2.113 1.000 90.950 87 THR A C 1
ATOM 1414 O O . THR B 1 108 ? 10.916 32.916 3.145 1.000 101.283 87 THR A O 1
ATOM 1418 N N . ARG B 1 109 ? 10.250 31.430 1.602 1.000 82.610 88 ARG A N 1
ATOM 1419 C CA . ARG B 1 109 ? 11.162 30.394 2.059 1.000 86.037 88 ARG A CA 1
ATOM 1420 C C . ARG B 1 109 ? 11.661 29.646 0.828 1.000 87.468 88 ARG A C 1
ATOM 1421 O O . ARG B 1 109 ? 11.026 29.670 -0.234 1.000 83.439 88 ARG A O 1
ATOM 1429 N N . ASN B 1 110 ? 12.848 29.063 0.944 1.000 94.490 89 ASN A N 1
ATOM 1430 C CA . ASN B 1 110 ? 13.418 28.268 -0.131 1.000 91.937 89 ASN A CA 1
ATOM 1431 C C . ASN B 1 110 ? 13.059 26.823 0.136 1.000 84.331 89 ASN A C 1
ATOM 1432 O O . ASN B 1 110 ? 13.463 26.264 1.167 1.000 88.800 89 ASN A O 1
ATOM 1437 N N . VAL B 1 111 ? 12.286 26.236 -0.779 1.000 91.416 90 VAL A N 1
ATOM 1438 C CA . VAL B 1 111 ? 11.701 24.910 -0.614 1.000 97.438 90 VAL A CA 1
ATOM 1439 C C . VAL B 1 111 ? 12.170 24.031 -1.766 1.000 94.053 90 VAL A C 1
ATOM 1440 O O . VAL B 1 111 ? 12.570 24.522 -2.828 1.000 97.156 90 VAL A O 1
ATOM 1444 N N . THR B 1 112 ? 12.082 22.713 -1.551 1.000 77.162 91 THR A N 1
ATOM 1445 C CA . THR B 1 112 ? 12.648 21.706 -2.444 1.000 79.202 91 THR A CA 1
ATOM 1446 C C . THR B 1 112 ? 11.545 20.914 -3.135 1.000 80.499 91 THR A C 1
ATOM 1447 O O . THR B 1 112 ? 10.626 20.415 -2.475 1.000 81.934 91 THR A O 1
ATOM 1451 N N . PHE B 1 113 ? 11.678 20.752 -4.457 1.000 77.630 92 PHE A N 1
ATOM 1452 C CA . PHE B 1 113 ? 10.766 19.954 -5.264 1.000 84.160 92 PHE A CA 1
ATOM 1453 C C . PHE B 1 113 ? 11.507 18.761 -5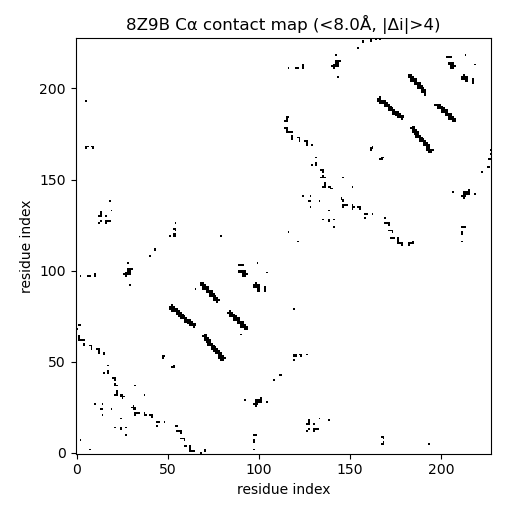.881 1.000 90.911 92 PHE A C 1
ATOM 1454 O O . PHE B 1 113 ? 12.695 18.849 -6.187 1.000 87.729 92 PHE A O 1
ATOM 1462 N N . VAL B 1 114 ? 10.812 17.631 -6.054 1.000 88.505 93 VAL A N 1
ATOM 1463 C CA . VAL B 1 114 ? 11.406 16.439 -6.656 1.000 100.480 93 VAL A CA 1
ATOM 1464 C C . VAL B 1 114 ? 10.593 16.042 -7.878 1.000 105.631 93 VAL A C 1
ATOM 1465 O O . VAL B 1 114 ? 9.359 16.026 -7.837 1.000 107.529 93 VAL A O 1
ATOM 1469 N N . ASN B 1 115 ? 11.291 15.709 -8.957 1.000 119.635 94 ASN A N 1
ATOM 1470 C CA . ASN B 1 115 ? 10.662 15.275 -10.198 1.000 123.857 94 ASN A CA 1
ATOM 1471 C C . ASN B 1 115 ? 10.700 13.752 -10.219 1.000 135.290 94 ASN A C 1
ATOM 1472 O O . ASN B 1 115 ? 11.754 13.142 -10.416 1.000 140.822 94 ASN A O 1
ATOM 1477 N N . GLN B 1 116 ? 9.541 13.144 -9.995 1.000 131.039 95 GLN A N 1
ATOM 1478 C CA . GLN B 1 116 ? 9.336 11.717 -10.218 1.000 122.062 95 GLN A CA 1
ATOM 1479 C C . GLN B 1 116 ? 7.907 11.614 -10.738 1.000 125.512 95 GLN A C 1
ATOM 1480 O O . GLN B 1 116 ? 6.950 11.738 -9.970 1.000 130.492 95 GLN A O 1
ATOM 1486 N N . GLY B 1 117 ? 7.767 11.426 -12.048 1.000 125.060 96 GLY A N 1
ATOM 1487 C CA . GLY B 1 117 ? 6.467 11.439 -12.688 1.000 124.091 96 GLY A CA 1
ATOM 1488 C C . GLY B 1 117 ? 5.735 12.752 -12.501 1.000 136.743 96 GLY A C 1
ATOM 1489 O O . GLY B 1 117 ? 4.615 12.789 -11.980 1.000 136.187 96 GLY A O 1
ATOM 1490 N N . GLY B 1 118 ? 6.357 13.842 -12.934 1.000 151.752 97 GLY A N 1
ATOM 1491 C CA . GLY B 1 118 ? 5.869 15.167 -12.626 1.000 145.407 97 GLY A CA 1
ATOM 1492 C C . GLY B 1 118 ? 6.573 15.738 -11.413 1.000 135.087 97 GLY A C 1
ATOM 1493 O O . GLY B 1 118 ? 7.255 15.041 -10.652 1.000 132.524 97 GLY A O 1
ATOM 1494 N N . TRP B 1 119 ? 6.418 17.047 -11.247 1.000 127.394 98 TRP A N 1
ATOM 1495 C CA . TRP B 1 119 ? 7.049 17.759 -10.147 1.000 110.174 98 TRP A CA 1
ATOM 1496 C C . TRP B 1 119 ? 6.125 17.730 -8.935 1.000 101.138 98 TRP A C 1
ATOM 1497 O O . TRP B 1 119 ? 4.903 17.879 -9.059 1.000 93.314 98 TRP A O 1
ATOM 1508 N N . MET B 1 120 ? 6.711 17.490 -7.765 1.000 95.156 99 MET A N 1
ATOM 1509 C CA . MET B 1 120 ? 5.954 17.510 -6.524 1.000 96.140 99 MET A CA 1
ATOM 1510 C C . MET B 1 120 ? 6.783 18.184 -5.438 1.000 92.245 99 MET A C 1
ATOM 1511 O O . MET B 1 120 ? 8.018 18.230 -5.498 1.000 94.643 99 MET A O 1
ATOM 1516 N N . LEU B 1 121 ? 6.079 18.699 -4.439 1.000 75.104 100 LEU A N 1
ATOM 1517 C CA . LEU B 1 121 ? 6.703 19.074 -3.183 1.000 79.699 100 LEU A CA 1
ATOM 1518 C C . LEU B 1 121 ? 7.465 17.886 -2.607 1.000 88.003 100 LEU A C 1
ATOM 1519 O O . LEU B 1 121 ? 6.960 16.764 -2.603 1.000 90.213 100 LEU A O 1
ATOM 1524 N N . SER B 1 122 ? 8.692 18.131 -2.151 1.000 85.737 101 SER A N 1
ATOM 1525 C CA . SER B 1 122 ? 9.465 17.124 -1.430 1.000 82.847 101 SER A CA 1
ATOM 1526 C C . SER B 1 122 ? 8.838 16.794 -0.069 1.000 84.165 101 SER A C 1
ATOM 1527 O O . SER B 1 122 ? 8.060 17.567 0.492 1.000 95.764 101 SER A O 1
ATOM 1530 N N . ARG B 1 123 ? 9.233 15.647 0.496 1.000 81.239 102 ARG A N 1
ATOM 1531 C CA . ARG B 1 123 ? 8.627 15.217 1.754 1.000 79.291 102 ARG A CA 1
ATOM 1532 C C . ARG B 1 123 ? 9.047 16.125 2.897 1.000 88.555 102 ARG A C 1
ATOM 1533 O O . ARG B 1 123 ? 8.196 16.690 3.594 1.000 99.499 102 ARG A O 1
ATOM 1541 N N . ALA B 1 124 ? 10.353 16.328 3.069 1.000 93.656 103 ALA A N 1
ATOM 1542 C CA . ALA B 1 124 ? 10.833 17.189 4.144 1.000 83.607 103 ALA A CA 1
ATOM 1543 C C . ALA B 1 124 ? 10.286 18.606 4.012 1.000 89.382 103 ALA A C 1
ATOM 1544 O O . ALA B 1 124 ? 9.891 19.222 5.013 1.000 93.461 103 ALA A O 1
ATOM 1546 N N . SER B 1 125 ? 10.269 19.159 2.792 1.000 88.953 104 SER A N 1
ATOM 1547 C CA . SER B 1 125 ? 9.696 20.498 2.618 1.000 90.716 104 SER A CA 1
ATOM 1548 C C . SER B 1 125 ? 8.234 20.528 3.038 1.000 97.238 104 SER A C 1
ATOM 1549 O O . SER B 1 125 ? 7.774 21.525 3.598 1.000 98.080 104 SER A O 1
ATOM 1552 N N . ALA B 1 126 ? 7.480 19.451 2.770 1.000 93.074 105 ALA A N 1
ATOM 1553 C CA . ALA B 1 126 ? 6.060 19.488 3.090 1.000 84.668 105 ALA A CA 1
ATOM 1554 C C . ALA B 1 126 ? 5.826 19.462 4.594 1.000 90.814 105 ALA A C 1
ATOM 1555 O O . ALA B 1 126 ? 5.024 20.253 5.104 1.000 89.845 105 ALA A O 1
ATOM 1557 N N . MET B 1 127 ? 6.525 18.589 5.329 1.000 94.311 106 MET A N 1
ATOM 1558 C CA . MET B 1 127 ? 6.372 18.613 6.780 1.000 106.097 106 MET A CA 1
ATOM 1559 C C . MET B 1 127 ? 6.892 19.928 7.353 1.000 107.955 106 MET A C 1
ATOM 1560 O O . MET B 1 127 ? 6.280 20.508 8.258 1.000 91.616 106 MET A O 1
ATOM 1565 N N . GLU B 1 128 ? 8.029 20.410 6.844 1.000 115.917 107 GLU A N 1
ATOM 1566 C CA . GLU B 1 128 ? 8.567 21.676 7.324 1.000 113.171 107 GLU A CA 1
ATOM 1567 C C . GLU B 1 128 ? 7.527 22.776 7.186 1.000 111.924 107 GLU A C 1
ATOM 1568 O O . GLU B 1 128 ? 7.182 23.447 8.167 1.000 118.030 107 GLU A O 1
ATOM 1574 N N . LEU B 1 129 ? 6.968 22.921 5.980 1.000 103.752 108 LEU A N 1
ATOM 1575 C CA . LEU B 1 129 ? 6.028 23.999 5.693 1.000 99.772 108 LEU A CA 1
ATOM 1576 C C . LEU B 1 129 ? 4.735 23.828 6.469 1.000 103.489 108 LEU A C 1
ATOM 1577 O O . LEU B 1 129 ? 4.127 24.805 6.925 1.000 107.210 108 LEU A O 1
ATOM 1582 N N . LEU B 1 130 ? 4.274 22.594 6.583 1.000 109.718 109 LEU A N 1
ATOM 1583 C CA . LEU B 1 130 ? 3.022 22.355 7.272 1.000 102.991 109 LEU A CA 1
ATOM 1584 C C . LEU B 1 130 ? 3.121 22.785 8.730 1.000 104.863 109 LEU A C 1
ATOM 1585 O O . LEU B 1 130 ? 2.218 23.455 9.248 1.000 106.410 109 LEU A O 1
ATOM 1590 N N . GLN B 1 131 ? 4.227 22.438 9.400 1.000 99.607 110 GLN A N 1
ATOM 1591 C CA . GLN B 1 131 ? 4.455 22.958 10.740 1.000 105.239 110 GLN A CA 1
ATOM 1592 C C . GLN B 1 131 ? 4.667 24.468 10.719 1.000 111.577 110 GLN A C 1
ATOM 1593 O O . GLN B 1 131 ? 4.218 25.165 11.635 1.000 114.916 110 GLN A O 1
ATOM 1599 N N . ALA B 1 132 ? 5.313 24.985 9.666 1.000 109.139 111 ALA A N 1
ATOM 1600 C CA . ALA B 1 132 ? 5.735 26.381 9.626 1.000 109.742 111 ALA A CA 1
ATOM 1601 C C . ALA B 1 132 ? 4.560 27.351 9.580 1.000 117.090 111 ALA A C 1
ATOM 1602 O O . ALA B 1 132 ? 4.692 28.501 10.013 1.000 117.075 111 ALA A O 1
ATOM 1604 N N . ALA B 1 133 ? 3.414 26.915 9.078 1.000 118.040 112 ALA A N 1
ATOM 1605 C CA . ALA B 1 133 ? 2.366 27.828 8.646 1.000 115.501 112 ALA A CA 1
ATOM 1606 C C . ALA B 1 133 ? 1.407 28.200 9.776 1.000 114.577 112 ALA A C 1
ATOM 1607 O O . ALA B 1 133 ? 1.381 27.590 10.849 1.000 109.468 112 ALA A O 1
ATOM 1609 N N . GLY B 1 134 ? 0.595 29.222 9.499 1.000 116.067 113 GLY A N 1
ATOM 1610 C CA . GLY B 1 134 ? -0.448 29.687 10.394 1.000 124.715 113 GLY A CA 1
ATOM 1611 C C . GLY B 1 134 ? -0.742 31.169 10.249 1.000 135.285 113 GLY A C 1
ATOM 1612 O O . GLY B 1 134 ? 0.186 31.985 10.192 1.000 152.410 113 GLY A O 1
ATOM 1613 N N . ASN B 1 135 ? -2.020 31.534 10.170 1.000 125.307 114 ASN A N 1
ATOM 1614 C CA . ASN B 1 135 ? -2.412 32.948 10.219 1.000 131.029 114 ASN A CA 1
ATOM 1615 C C . ASN B 1 135 ? -3.835 33.084 10.760 1.000 132.484 114 ASN A C 1
ATOM 1616 O O . ASN B 1 135 ? -4.572 32.107 10.838 1.000 137.819 114 ASN A O 1
#

Sequence (228 aa):
DVPTAAQLTSLLNSLADPNVSFANKGSLVEGGIGGTEARIADHKLKKAAEHGDLPLSFSVTNIQPAAAGSATADVSVSGPKLSSPVTRNVTFVNQGGWMLSRASAMELLQAAGNDVPTAAQLTSLLNSLADPNVSFANKGSLVEGGIGGTEARIADHKLKKAAEHGDLPLSFSVTNIQPAAAGSATADVSVSGPKLSSPVTRNVTFVNQGGWMLSRASAMELLQAAGN

Secondary structure (DSSP, 8-state):
----HHHHHHHHHHHT-SSS-GGG-GGGBTT---HHHHHHHHHHHHHHHHTT-PSPEEEEEEEEEETTTEEEEEEEEE-TT-SS-EEEEEEEEESSSEEE-HHHHHHHHHH---/----HHHHHHHHHHHT-TTS-GGG-GGGBTT---HHHHHHHHHHHHHHHHTT--S-EEEEEEEEEETTTEEEEEEEEE-TT-SS-EEEEEEEEESSSEEE-HHHHHHHHHHT--

Nearest PDB structures (foldseek):
  8z9b-assembly2_A  TM=1.009E+00  e=5.995E-22  Mycobacterium tuberculosis CDC1551
  1mwu-assembly1_A  TM=5.501E-01  e=1.087E-02  Staphylococcus aureus
  8i2f-assembly2_C  TM=6.955E-01  e=4.121E-02  Bacillus subtilis subsp. subtilis str. 168
  6h5o-assembly2_B  TM=4.970E-01  e=2.116E-02  Staphylococcus aureus subsp. aureus Mu50
  3dxo-assembly1_A  TM=4.754E-01  e=3.040E+00  Agrobacterium fabrum str. C58

Organism: Mycobacterium tuberculosis (strain CDC 1551 / Oshkosh) (NCBI:txid83331)

B-factor: mean 105.11, std 19.34, range [62.11, 170.65]

Foldseek 3Di:
DFDDQVLVQVLVQVLLDLVDQQQVNQVAEVVGADPVRRVLSNVLSVVCVVVQFDDKGWGWADWAADPPQKIKIWIWIDGPVDPGTDIDIFMWHDDPGIHGYNVRSVVVSVVRDD/DWDDQVQVQVLVQVVLPLVDFQQVNQVAEVVGADPVRSVLLNVQSVVCVVVVQDDKGWGWDPWDDDDDQKIKIWIWIHGPPRPGTDTDIFIWHDDPGIHGYPVRVVVVSVVDHD

InterPro domains:
  IPR058644 Low molecular weight antigen MTB12-like, C-terminal domain [PF26580] (55-167)

Radius of gyration: 17.53 Å; Cα contacts (8 Å, |Δi|>4): 387; chains: 2; bounding box: 53×36×41 Å